Protein AF-A0A4P9WW16-F1 (afdb_monomer_lite)

InterPro domains:
  IPR011701 Major facilitator superfamily [PF07690] (100-303)
  IPR020846 Major facilitator superfamily domain [PS50850] (215-313)
  IPR036259 MFS transporter superfamily [G3DSA:1.20.1250.20] (213-313)
  IPR036259 MFS transporter superfamily [SSF103473] (1-311)
  IPR052187 Lysosomal dipeptide transporter MFSD1 [PTHR23512] (1-313)

Radius of gyration: 29.85 Å; chains: 1; bounding box: 69×36×112 Å

Foldseek 3Di:
DVVVVVVVVVVVVVVVVVVLVLLCLLCVVVLQSQLSVLLVLLVVLVVLLVCLQVVVVLAPQDADVVVCVVVVNDDPDDDDDDDDDDDDDPPPVVVVSNVCGHDVVVVVVVVVVVVVVVVVVVVCVVCSDPVNCVVSVRDDPDVVVVVVVVVVVVVVVVVVVPPDDDDDDDDDDDDDDDDDDDDDDDDDDDDDDDDPPPPPPPPPPVCVVVDDPVVVVVVVLVCVVCVLPVVCLVCQLVLCCVQPNPPDSNVSSNLSSLLSVCSSVVSSVVSNVCSVPVPVPVVSVVLVVLSVVLVVCSPPHSPDNNVSSNSND

Structure (mmCIF, N/CA/C/O backbone):
data_AF-A0A4P9WW16-F1
#
_entry.id   AF-A0A4P9WW16-F1
#
loop_
_atom_site.group_PDB
_atom_site.id
_atom_site.type_symbol
_atom_site.label_atom_id
_atom_site.label_alt_id
_atom_site.label_comp_id
_atom_site.label_asym_id
_atom_site.label_entity_id
_atom_site.label_seq_id
_atom_site.pdbx_PDB_ins_code
_atom_site.Cartn_x
_atom_site.Cartn_y
_atom_site.Cartn_z
_atom_site.occupancy
_atom_site.B_iso_or_equiv
_atom_site.auth_seq_id
_atom_site.auth_comp_id
_atom_site.auth_asym_id
_atom_site.auth_atom_id
_atom_site.pdbx_PDB_model_num
ATOM 1 N N . MET A 1 1 ? 10.663 17.305 15.490 1.00 80.56 1 MET A N 1
ATOM 2 C CA . MET A 1 1 ? 9.497 16.586 14.924 1.00 80.56 1 MET A CA 1
ATOM 3 C C . MET A 1 1 ? 9.225 16.964 13.466 1.00 80.56 1 MET A C 1
ATOM 5 O O . MET A 1 1 ? 9.259 16.073 12.633 1.00 80.56 1 MET A O 1
ATOM 9 N N . LEU A 1 2 ? 9.009 18.245 13.130 1.00 88.75 2 LEU A N 1
ATOM 10 C CA . LEU A 1 2 ? 8.657 18.675 11.760 1.00 88.75 2 LEU A CA 1
ATOM 11 C C . LEU A 1 2 ? 9.696 18.292 10.695 1.00 88.75 2 LEU A C 1
ATOM 13 O O . LEU A 1 2 ? 9.343 17.686 9.692 1.00 88.75 2 LEU A O 1
ATOM 17 N N . PHE A 1 3 ? 10.979 18.558 10.955 1.00 89.50 3 PHE A N 1
ATOM 18 C CA . PHE A 1 3 ? 12.061 18.186 10.038 1.00 89.50 3 PHE A CA 1
ATOM 19 C C . PHE A 1 3 ? 12.137 16.670 9.782 1.00 89.50 3 PHE A C 1
ATOM 21 O O . PHE A 1 3 ? 12.328 16.237 8.654 1.00 89.50 3 PHE A O 1
ATOM 28 N N . GLY A 1 4 ? 11.898 15.853 10.815 1.00 84.88 4 GLY A N 1
ATOM 29 C CA . GLY A 1 4 ? 11.847 14.396 10.671 1.00 84.88 4 GLY A CA 1
ATOM 30 C C . GLY A 1 4 ? 10.693 13.927 9.780 1.00 84.88 4 GLY A C 1
ATOM 31 O O . GLY A 1 4 ? 10.890 13.040 8.961 1.00 84.88 4 GLY A O 1
ATOM 32 N N . ARG A 1 5 ? 9.512 14.557 9.880 1.00 86.19 5 ARG A N 1
ATOM 33 C CA . ARG A 1 5 ? 8.363 14.256 9.001 1.00 86.19 5 ARG A CA 1
ATOM 34 C C . ARG A 1 5 ? 8.641 14.641 7.551 1.00 86.19 5 ARG A C 1
ATOM 36 O O . ARG A 1 5 ? 8.271 13.895 6.656 1.00 86.19 5 ARG A O 1
ATOM 43 N N . PHE A 1 6 ? 9.303 15.778 7.338 1.00 87.44 6 PHE A N 1
ATOM 44 C CA . PHE A 1 6 ? 9.722 16.209 6.006 1.00 87.44 6 PHE A CA 1
ATOM 45 C C . PHE A 1 6 ? 10.675 15.194 5.363 1.00 87.44 6 PHE A C 1
ATOM 47 O O . PHE A 1 6 ? 10.414 14.737 4.255 1.00 87.44 6 PHE A O 1
ATOM 54 N N . LEU A 1 7 ? 11.731 14.786 6.077 1.00 86.44 7 LEU A N 1
ATOM 55 C CA . LEU A 1 7 ? 12.676 13.783 5.575 1.00 86.44 7 LEU A CA 1
ATOM 56 C C . LEU A 1 7 ? 12.017 12.422 5.334 1.00 86.44 7 LEU A C 1
ATOM 58 O O . LEU A 1 7 ? 12.311 11.777 4.333 1.00 86.44 7 LEU A O 1
ATOM 62 N N . PHE A 1 8 ? 11.126 11.997 6.233 1.00 81.19 8 PHE A N 1
ATOM 63 C CA . PHE A 1 8 ? 10.401 10.738 6.083 1.00 81.19 8 PHE A CA 1
ATOM 64 C C . PHE A 1 8 ? 9.499 10.746 4.844 1.00 81.19 8 PHE A C 1
ATOM 66 O O . PHE A 1 8 ? 9.538 9.797 4.069 1.00 81.19 8 PHE A O 1
ATOM 73 N N . GLY A 1 9 ? 8.748 11.831 4.621 1.00 81.56 9 GLY A N 1
ATOM 74 C CA . GLY A 1 9 ? 7.919 11.985 3.425 1.00 81.56 9 GLY A CA 1
ATOM 75 C C . GLY A 1 9 ? 8.757 12.005 2.149 1.00 81.56 9 GLY A C 1
ATOM 76 O O . GLY A 1 9 ? 8.515 11.219 1.244 1.00 81.56 9 GLY A O 1
ATOM 77 N N . LEU A 1 10 ? 9.808 12.829 2.101 1.00 85.94 10 LEU A N 1
ATOM 78 C CA . LEU A 1 10 ? 10.675 12.912 0.923 1.00 85.94 10 LEU A CA 1
ATOM 79 C C . LEU A 1 10 ? 11.332 11.563 0.596 1.00 85.94 10 LEU A C 1
ATOM 81 O O . LEU A 1 10 ? 11.367 11.168 -0.566 1.00 85.94 10 LEU A O 1
ATOM 85 N N . GLY A 1 11 ? 11.821 10.841 1.606 1.00 82.50 11 GLY A N 1
ATOM 86 C CA . GLY A 1 11 ? 12.425 9.523 1.420 1.00 82.50 11 GLY A CA 1
ATOM 87 C C . GLY A 1 11 ? 11.427 8.450 0.976 1.00 82.50 11 GLY A C 1
ATOM 88 O O . GLY A 1 11 ? 11.742 7.682 0.072 1.00 82.50 11 GLY A O 1
ATOM 89 N N . GLY A 1 12 ? 10.236 8.411 1.583 1.00 81.50 12 GLY A N 1
ATOM 90 C CA . GLY A 1 12 ? 9.195 7.429 1.266 1.00 81.50 12 GLY A CA 1
ATOM 91 C C . GLY A 1 12 ? 8.670 7.565 -0.162 1.00 81.50 12 GLY A C 1
ATOM 92 O O . GLY A 1 12 ? 8.739 6.607 -0.928 1.00 81.50 12 GLY A O 1
ATOM 93 N N . GLU A 1 13 ? 8.249 8.771 -0.544 1.00 85.00 13 GLU A N 1
ATOM 94 C CA . GLU A 1 13 ? 7.695 9.040 -1.880 1.00 85.00 13 GLU A CA 1
ATOM 95 C C . GLU A 1 13 ? 8.747 8.813 -2.980 1.00 85.00 13 GLU A C 1
ATOM 97 O O . GLU A 1 13 ? 8.466 8.222 -4.022 1.00 85.00 13 GLU A O 1
ATOM 102 N N . THR A 1 14 ? 10.002 9.220 -2.739 1.00 85.06 14 THR A N 1
ATOM 103 C CA . THR A 1 14 ? 11.095 9.004 -3.705 1.00 85.06 14 THR A CA 1
ATOM 104 C C . THR A 1 14 ? 11.387 7.516 -3.896 1.00 85.06 14 THR A C 1
ATOM 106 O O . THR A 1 14 ? 11.638 7.076 -5.021 1.00 85.06 14 THR A O 1
ATOM 109 N N . LEU A 1 15 ? 11.357 6.730 -2.814 1.00 83.38 15 LEU A N 1
ATOM 110 C CA . LEU A 1 15 ? 11.578 5.288 -2.879 1.00 83.38 15 LEU A CA 1
ATOM 111 C C . LEU A 1 15 ? 10.472 4.592 -3.680 1.00 83.38 15 LEU A C 1
ATOM 113 O O . LEU A 1 15 ? 10.790 3.757 -4.525 1.00 83.38 15 LEU A O 1
ATOM 117 N N . GLU A 1 16 ? 9.209 4.959 -3.460 1.00 80.94 16 GLU A N 1
ATOM 118 C CA . GLU A 1 16 ? 8.064 4.388 -4.180 1.00 80.94 16 GLU A CA 1
ATOM 119 C C . GLU A 1 16 ? 8.146 4.679 -5.687 1.00 80.94 16 GLU A C 1
ATOM 121 O O . GLU A 1 16 ? 8.035 3.766 -6.515 1.00 80.94 16 GLU A O 1
ATOM 126 N N . VAL A 1 17 ? 8.456 5.925 -6.061 1.00 83.31 17 VAL A N 1
ATOM 127 C CA . VAL A 1 17 ? 8.657 6.296 -7.469 1.00 83.31 17 VAL A CA 1
ATOM 128 C C . VAL A 1 17 ? 9.819 5.508 -8.077 1.00 83.31 17 VAL A C 1
ATOM 130 O O . VAL A 1 17 ? 9.649 4.894 -9.132 1.00 83.31 17 VAL A O 1
ATOM 133 N N . ALA A 1 18 ? 10.975 5.445 -7.409 1.00 83.00 18 ALA A N 1
ATOM 134 C CA . ALA A 1 18 ? 12.135 4.704 -7.909 1.00 83.00 18 ALA A CA 1
ATOM 135 C C . ALA A 1 18 ? 11.835 3.205 -8.095 1.00 83.00 18 ALA A C 1
ATOM 137 O O . ALA A 1 18 ? 12.199 2.620 -9.117 1.00 83.00 18 ALA A O 1
ATOM 138 N N . GLN A 1 19 ? 11.125 2.584 -7.149 1.00 84.50 19 GLN A N 1
ATOM 139 C CA . GLN A 1 19 ? 10.707 1.182 -7.238 1.00 84.50 19 GLN A CA 1
ATOM 140 C C . GLN A 1 19 ? 9.767 0.937 -8.420 1.00 84.50 19 GLN A C 1
ATOM 142 O O . GLN A 1 19 ? 9.926 -0.062 -9.132 1.00 84.50 19 GLN A O 1
ATOM 147 N N . SER A 1 20 ? 8.825 1.851 -8.664 1.00 83.50 20 SER A N 1
ATOM 148 C CA . SER A 1 20 ? 7.913 1.754 -9.805 1.00 83.50 20 SER A CA 1
ATOM 149 C C . SER A 1 20 ? 8.665 1.828 -11.139 1.00 83.50 20 SER A C 1
ATOM 151 O O . SER A 1 20 ? 8.427 0.991 -12.008 1.00 83.50 20 SER A O 1
ATOM 153 N N . VAL A 1 21 ? 9.643 2.735 -11.270 1.00 84.75 21 VAL A N 1
ATOM 154 C CA . VAL A 1 21 ? 10.466 2.904 -12.482 1.00 84.75 21 VAL A CA 1
ATOM 155 C C . VAL A 1 21 ? 11.362 1.692 -12.737 1.00 84.75 21 VAL A C 1
ATOM 157 O O . VAL A 1 21 ? 11.468 1.221 -13.867 1.00 84.75 21 VAL A O 1
ATOM 160 N N . VAL A 1 22 ? 11.997 1.147 -11.697 1.00 84.25 22 VAL A N 1
ATOM 161 C CA . VAL A 1 22 ? 12.801 -0.076 -11.843 1.00 84.25 22 VAL A CA 1
ATOM 162 C C . VAL A 1 22 ? 11.907 -1.239 -12.273 1.00 84.25 22 VAL A C 1
ATOM 164 O O . VAL A 1 22 ? 12.234 -1.957 -13.215 1.00 84.25 22 VAL A O 1
ATOM 167 N N . THR A 1 23 ? 10.739 -1.399 -11.652 1.00 86.06 23 THR A N 1
ATOM 168 C CA . THR A 1 23 ? 9.807 -2.483 -12.000 1.00 86.06 23 THR A CA 1
ATOM 169 C C . THR A 1 23 ? 9.297 -2.352 -13.437 1.00 86.06 23 THR A C 1
ATOM 171 O O . THR A 1 23 ? 9.259 -3.345 -14.167 1.00 86.06 23 THR A O 1
ATOM 174 N N . THR A 1 24 ? 8.950 -1.141 -13.884 1.00 84.44 24 THR A N 1
ATOM 175 C CA . THR A 1 24 ? 8.503 -0.902 -15.265 1.00 84.44 24 THR A CA 1
ATOM 176 C C . THR A 1 24 ? 9.618 -1.118 -16.279 1.00 84.44 24 THR A C 1
ATOM 178 O O . THR A 1 24 ? 9.353 -1.694 -17.332 1.00 84.44 24 THR A O 1
ATOM 181 N N . ALA A 1 25 ? 10.862 -0.758 -15.960 1.00 82.06 25 ALA A N 1
ATOM 182 C CA . ALA A 1 25 ? 12.008 -1.031 -16.824 1.00 82.06 25 ALA A CA 1
ATOM 183 C C . ALA A 1 25 ? 12.273 -2.538 -16.983 1.00 82.06 25 ALA A C 1
ATOM 185 O O . ALA A 1 25 ? 12.571 -2.998 -18.083 1.00 82.06 25 ALA A O 1
ATOM 186 N N . TRP A 1 26 ? 12.136 -3.312 -15.902 1.00 81.62 26 TRP A N 1
ATOM 187 C CA . TRP A 1 26 ? 12.382 -4.756 -15.926 1.00 81.62 26 TRP A CA 1
ATOM 188 C C . TRP A 1 26 ? 11.259 -5.558 -16.574 1.00 81.62 26 TRP A C 1
ATOM 190 O O . TRP A 1 26 ? 11.544 -6.536 -17.250 1.00 81.62 26 TRP A O 1
ATOM 200 N N . PHE A 1 27 ? 9.996 -5.177 -16.375 1.00 83.81 27 PHE A N 1
ATOM 201 C CA . PHE A 1 27 ? 8.844 -5.975 -16.821 1.00 83.81 27 PHE A CA 1
ATOM 202 C C . PHE A 1 27 ? 8.053 -5.351 -17.976 1.00 83.81 27 PHE A C 1
ATOM 204 O O . PHE A 1 27 ? 7.144 -5.996 -18.505 1.00 83.81 27 PHE A O 1
ATOM 211 N N . GLY A 1 28 ? 8.389 -4.127 -18.392 1.00 73.75 28 GLY A N 1
ATOM 212 C CA . GLY A 1 28 ? 7.667 -3.389 -19.430 1.00 73.75 28 GLY A CA 1
ATOM 213 C C . GLY A 1 28 ? 7.656 -4.094 -20.787 1.00 73.75 28 GLY A C 1
ATOM 214 O O . GLY A 1 28 ? 6.619 -4.127 -21.443 1.00 73.75 28 GLY A O 1
ATOM 215 N N . SER A 1 29 ? 8.767 -4.725 -21.177 1.00 68.62 29 SER A N 1
ATOM 216 C CA . SER A 1 29 ? 8.889 -5.462 -22.446 1.00 68.62 29 SER A CA 1
ATOM 217 C C . SER A 1 29 ? 8.449 -6.931 -22.365 1.00 68.62 29 SER A C 1
ATOM 219 O O . SER A 1 29 ? 8.195 -7.552 -23.394 1.00 68.62 29 SER A O 1
ATOM 221 N N . LEU A 1 30 ? 8.333 -7.497 -21.158 1.00 71.88 30 LEU A N 1
ATOM 222 C CA . LEU A 1 30 ? 8.092 -8.929 -20.919 1.00 71.88 30 LEU A CA 1
ATOM 223 C C . LEU A 1 30 ? 6.601 -9.303 -20.785 1.00 71.88 30 LEU A C 1
ATOM 225 O O . LEU A 1 30 ? 6.275 -10.482 -20.666 1.00 71.88 30 LEU A O 1
ATOM 229 N N . GLY A 1 31 ? 5.685 -8.326 -20.826 1.00 72.75 31 GLY A N 1
ATOM 230 C CA . GLY A 1 31 ? 4.237 -8.577 -20.894 1.00 72.75 31 GLY A CA 1
ATOM 231 C C . GLY A 1 31 ? 3.572 -9.032 -19.584 1.00 72.75 31 GLY A C 1
ATOM 232 O O . GLY A 1 31 ? 2.523 -9.672 -19.630 1.00 72.75 31 GLY A O 1
ATOM 233 N N . GLY A 1 32 ? 4.159 -8.708 -18.425 1.00 84.38 32 GLY A N 1
ATOM 234 C CA . GLY A 1 32 ? 3.644 -9.065 -17.088 1.00 84.38 32 GLY A CA 1
ATOM 235 C C . GLY A 1 32 ? 3.762 -7.940 -16.053 1.00 84.38 32 GLY A C 1
ATOM 236 O O . GLY A 1 32 ? 3.975 -8.199 -14.867 1.00 84.38 32 GLY A O 1
ATOM 237 N N . LEU A 1 33 ? 3.711 -6.687 -16.512 1.00 88.56 33 LEU A N 1
ATOM 238 C CA . LEU A 1 33 ? 3.943 -5.507 -15.681 1.00 88.56 33 LEU A CA 1
ATOM 239 C C . LEU A 1 33 ? 2.896 -5.351 -14.568 1.00 88.56 33 LEU A C 1
ATOM 241 O O . LEU A 1 33 ? 3.255 -5.053 -13.429 1.00 88.56 33 LEU A O 1
ATOM 245 N N . GLY A 1 34 ? 1.615 -5.556 -14.873 1.00 87.12 34 GLY A N 1
ATOM 246 C CA . GLY A 1 34 ? 0.534 -5.477 -13.896 1.00 87.12 34 GLY A CA 1
ATOM 247 C C . GLY A 1 34 ? 0.687 -6.520 -12.796 1.00 87.12 34 GLY A C 1
ATOM 248 O O . GLY A 1 34 ? 0.543 -6.181 -11.623 1.00 87.12 34 GLY A O 1
ATOM 249 N N . PHE A 1 35 ? 1.048 -7.760 -13.132 1.00 91.56 35 PHE A N 1
ATOM 250 C CA . PHE A 1 35 ? 1.352 -8.791 -12.134 1.00 91.56 35 PHE A CA 1
ATOM 251 C C . PHE A 1 35 ? 2.535 -8.395 -11.237 1.00 91.56 35 PHE A C 1
ATOM 253 O O . PHE A 1 35 ? 2.441 -8.527 -10.017 1.00 91.56 35 PHE A O 1
ATOM 260 N N . ALA A 1 36 ? 3.620 -7.867 -11.813 1.00 90.50 36 ALA A N 1
ATOM 261 C CA . ALA A 1 36 ? 4.789 -7.425 -11.050 1.00 90.50 36 ALA A CA 1
ATOM 262 C C . ALA A 1 36 ? 4.451 -6.278 -10.076 1.00 90.50 36 ALA A C 1
ATOM 264 O O . ALA A 1 36 ? 4.785 -6.356 -8.891 1.00 90.50 36 ALA A O 1
ATOM 265 N N . LEU A 1 37 ? 3.717 -5.260 -10.541 1.00 89.69 37 LEU A N 1
ATOM 266 C CA . LEU A 1 37 ? 3.213 -4.172 -9.694 1.00 89.69 37 LEU A CA 1
ATOM 267 C C . LEU A 1 37 ? 2.215 -4.680 -8.639 1.00 89.69 37 LEU A C 1
ATOM 269 O O . LEU A 1 37 ? 2.222 -4.212 -7.502 1.00 89.69 37 LEU A O 1
ATOM 273 N N . GLY A 1 38 ? 1.404 -5.685 -8.976 1.00 90.25 38 GLY A N 1
ATOM 274 C CA . GLY A 1 38 ? 0.500 -6.355 -8.044 1.00 90.25 38 GLY A CA 1
ATOM 275 C C . GLY A 1 38 ? 1.234 -7.106 -6.928 1.00 90.25 38 GLY A C 1
ATOM 276 O O . GLY A 1 38 ? 0.826 -7.023 -5.772 1.00 90.25 38 GLY A O 1
ATOM 277 N N . CYS A 1 39 ? 2.339 -7.788 -7.241 1.00 92.06 39 CYS A N 1
ATOM 278 C CA . CYS A 1 39 ? 3.223 -8.420 -6.254 1.00 92.06 39 CYS A CA 1
ATOM 279 C C . CYS A 1 39 ? 3.914 -7.393 -5.350 1.00 92.06 39 CYS A C 1
ATOM 281 O O . CYS A 1 39 ? 4.034 -7.616 -4.145 1.00 92.06 39 CYS A O 1
ATOM 283 N N . HIS A 1 40 ? 4.341 -6.262 -5.915 1.00 89.38 40 HIS A N 1
ATOM 284 C CA . HIS A 1 40 ? 4.895 -5.158 -5.137 1.00 89.38 40 HIS A CA 1
ATOM 285 C C . HIS A 1 40 ? 3.863 -4.611 -4.137 1.00 89.38 40 HIS A C 1
ATOM 287 O O . HIS A 1 40 ? 4.137 -4.541 -2.937 1.00 89.38 40 HIS A O 1
ATOM 293 N N . LEU A 1 41 ? 2.646 -4.322 -4.609 1.00 88.56 41 LEU A N 1
ATOM 294 C CA . LEU A 1 41 ? 1.555 -3.859 -3.755 1.00 88.56 41 LEU A CA 1
ATOM 295 C C . LEU A 1 41 ? 1.187 -4.903 -2.691 1.00 88.56 41 LEU A C 1
ATOM 297 O O . LEU A 1 41 ? 1.002 -4.547 -1.533 1.00 88.56 41 LEU A O 1
ATOM 301 N N . ALA A 1 42 ? 1.154 -6.191 -3.040 1.00 92.50 42 ALA A N 1
ATOM 302 C CA . ALA A 1 42 ? 0.905 -7.269 -2.085 1.00 92.50 42 ALA A CA 1
ATOM 303 C C . ALA A 1 42 ? 1.896 -7.272 -0.916 1.00 92.50 42 ALA A C 1
ATOM 305 O O . ALA A 1 42 ? 1.483 -7.374 0.239 1.00 92.50 42 ALA A O 1
ATOM 306 N N . ALA A 1 43 ? 3.193 -7.122 -1.201 1.00 89.69 43 ALA A N 1
ATOM 307 C CA . ALA A 1 43 ? 4.222 -7.062 -0.168 1.00 89.69 43 ALA A CA 1
ATOM 308 C C . ALA A 1 43 ? 4.004 -5.872 0.784 1.00 89.69 43 ALA A C 1
ATOM 310 O O . ALA A 1 43 ? 4.098 -6.041 2.003 1.00 89.69 43 ALA A O 1
ATOM 311 N N . ALA A 1 44 ? 3.643 -4.701 0.246 1.00 89.19 44 ALA A N 1
ATOM 312 C CA . ALA A 1 44 ? 3.306 -3.528 1.051 1.00 89.19 44 ALA A CA 1
ATOM 313 C C . ALA A 1 44 ? 2.074 -3.777 1.940 1.00 89.19 44 ALA A C 1
ATOM 315 O O . ALA A 1 44 ? 2.098 -3.465 3.128 1.00 89.19 44 ALA A O 1
ATOM 316 N N . ARG A 1 45 ? 1.026 -4.413 1.403 1.00 90.38 45 ARG A N 1
ATOM 317 C CA . ARG A 1 45 ? -0.214 -4.706 2.143 1.00 90.38 45 ARG A CA 1
ATOM 318 C C . ARG A 1 45 ? -0.008 -5.711 3.272 1.00 90.38 45 ARG A C 1
ATOM 320 O O . ARG A 1 45 ? -0.551 -5.520 4.354 1.00 90.38 45 ARG A O 1
ATOM 327 N N . ILE A 1 46 ? 0.830 -6.730 3.070 1.00 91.31 46 ILE A N 1
ATOM 328 C CA . ILE A 1 46 ? 1.216 -7.657 4.147 1.00 91.31 46 ILE A CA 1
ATOM 329 C C . ILE A 1 46 ? 1.902 -6.893 5.286 1.00 91.31 46 ILE A C 1
ATOM 331 O O . ILE A 1 46 ? 1.587 -7.123 6.454 1.00 91.31 46 ILE A O 1
ATOM 335 N N . ALA A 1 47 ? 2.815 -5.973 4.958 1.00 88.81 47 ALA A N 1
ATOM 336 C CA . ALA A 1 47 ? 3.498 -5.161 5.961 1.00 88.81 47 ALA A CA 1
ATOM 337 C C . ALA A 1 47 ? 2.518 -4.259 6.736 1.00 88.81 47 ALA A C 1
ATOM 339 O O . ALA A 1 47 ? 2.583 -4.228 7.967 1.00 88.81 47 ALA A O 1
ATOM 340 N N . THR A 1 48 ? 1.581 -3.595 6.049 1.00 87.88 48 THR A N 1
ATOM 341 C CA . THR A 1 48 ? 0.532 -2.778 6.689 1.00 87.88 48 THR A CA 1
ATOM 342 C C . THR A 1 48 ? -0.377 -3.619 7.581 1.00 87.88 48 THR A C 1
ATOM 344 O O . THR A 1 48 ? -0.538 -3.302 8.755 1.00 87.88 48 THR A O 1
ATOM 347 N N . GLY A 1 49 ? -0.878 -4.756 7.090 1.00 86.56 49 GLY A N 1
ATOM 348 C CA . GLY A 1 49 ? -1.740 -5.635 7.880 1.00 86.56 49 GLY A CA 1
ATOM 349 C C . GLY A 1 49 ? -1.050 -6.164 9.143 1.00 86.56 49 GLY A C 1
ATOM 350 O O . GLY A 1 49 ? -1.666 -6.228 10.208 1.00 86.56 49 GLY A O 1
ATOM 351 N N . LEU A 1 50 ? 0.247 -6.493 9.072 1.00 87.88 50 LEU A N 1
ATOM 352 C CA . LEU A 1 50 ? 1.036 -6.834 10.262 1.00 87.88 50 LEU A CA 1
ATOM 353 C C . LEU A 1 50 ? 1.137 -5.648 11.228 1.00 87.88 50 LEU A C 1
ATOM 355 O O . LEU A 1 50 ? 0.948 -5.826 12.433 1.00 87.88 50 LEU A O 1
ATOM 359 N N . ASN A 1 51 ? 1.402 -4.446 10.715 1.00 86.12 51 ASN A N 1
ATOM 360 C CA . ASN A 1 51 ? 1.487 -3.235 11.525 1.00 86.12 51 ASN A CA 1
ATOM 361 C C . ASN A 1 51 ? 0.170 -2.938 12.259 1.00 86.12 51 ASN A C 1
ATOM 363 O O . ASN A 1 51 ? 0.202 -2.626 13.450 1.00 86.12 51 ASN A O 1
ATOM 367 N N . ASP A 1 52 ? -0.973 -3.099 11.598 1.00 84.81 52 ASP A N 1
ATOM 368 C CA . ASP A 1 52 ? -2.291 -2.804 12.172 1.00 84.81 52 ASP A CA 1
ATOM 369 C C . ASP A 1 52 ? -2.687 -3.780 13.288 1.00 84.81 52 ASP A C 1
ATOM 371 O O . ASP A 1 52 ? -3.373 -3.403 14.236 1.00 84.81 52 ASP A O 1
ATOM 375 N N . ASN A 1 53 ? -2.193 -5.021 13.237 1.00 84.88 53 ASN A N 1
ATOM 376 C CA . ASN A 1 53 ? -2.406 -6.009 14.298 1.00 84.88 53 ASN A CA 1
ATOM 377 C C . ASN A 1 53 ? -1.403 -5.864 15.459 1.00 84.88 53 ASN A C 1
ATOM 379 O O . ASN A 1 53 ? -1.741 -6.137 16.612 1.00 84.88 53 ASN A O 1
ATOM 383 N N . ILE A 1 54 ? -0.167 -5.437 15.180 1.00 82.44 54 ILE A N 1
ATOM 384 C CA . ILE A 1 54 ? 0.890 -5.295 16.196 1.00 82.44 54 ILE A CA 1
ATOM 385 C C . ILE A 1 54 ? 0.757 -3.970 16.960 1.00 82.44 54 ILE A C 1
ATOM 387 O O . ILE A 1 54 ? 0.993 -3.934 18.170 1.00 82.44 54 ILE A O 1
ATOM 391 N N . SER A 1 55 ? 0.357 -2.886 16.291 1.00 80.81 55 SER A N 1
ATOM 392 C CA . SER A 1 55 ? 0.315 -1.537 16.877 1.00 80.81 55 SER A CA 1
ATOM 393 C C . SER A 1 55 ? -0.549 -1.441 18.143 1.00 80.81 55 SER A C 1
ATOM 395 O O . SER A 1 55 ? -0.044 -0.926 19.146 1.00 80.81 55 SER A O 1
ATOM 397 N N . PRO A 1 56 ? -1.786 -1.984 18.185 1.00 78.06 56 PRO A N 1
ATOM 398 C CA . PRO A 1 56 ? -2.606 -1.968 19.398 1.00 78.06 56 PRO A CA 1
ATOM 399 C C . PRO A 1 56 ? -1.965 -2.733 20.559 1.00 78.06 56 PRO A C 1
ATOM 401 O O . PRO A 1 56 ? -2.095 -2.336 21.715 1.00 78.06 56 PRO A O 1
ATOM 404 N N . TRP A 1 57 ? -1.237 -3.816 20.267 1.00 75.69 57 TRP A N 1
ATOM 405 C CA . TRP A 1 57 ? -0.539 -4.603 21.282 1.00 75.69 57 TRP A CA 1
ATOM 406 C C . TRP A 1 57 ? 0.649 -3.840 21.876 1.00 75.69 57 TRP A C 1
ATOM 408 O O . TRP A 1 57 ? 0.816 -3.810 23.094 1.00 75.69 57 TRP A O 1
ATOM 418 N N . VAL A 1 58 ? 1.435 -3.167 21.030 1.00 73.69 58 VAL A N 1
ATOM 419 C CA . VAL A 1 58 ? 2.555 -2.322 21.478 1.00 73.69 58 VAL A CA 1
ATOM 420 C C . VAL A 1 58 ? 2.052 -1.119 22.279 1.00 73.69 58 VAL A C 1
ATOM 422 O O . VAL A 1 58 ? 2.672 -0.750 23.276 1.00 73.69 58 VAL A O 1
ATOM 425 N N . ALA A 1 59 ? 0.918 -0.532 21.886 1.00 68.38 59 ALA A N 1
ATOM 426 C CA . ALA A 1 59 ? 0.287 0.572 22.608 1.00 68.38 59 ALA A CA 1
ATOM 427 C C . ALA A 1 59 ? -0.298 0.148 23.969 1.00 68.38 59 ALA A C 1
ATOM 429 O O . ALA A 1 59 ? -0.301 0.944 24.905 1.00 68.38 59 ALA A O 1
ATOM 430 N N . ALA A 1 60 ? -0.763 -1.098 24.095 1.00 66.75 60 ALA A N 1
ATOM 431 C CA . ALA A 1 60 ? -1.300 -1.650 25.339 1.00 66.75 60 ALA A CA 1
ATOM 432 C C . ALA A 1 60 ? -0.217 -2.125 26.332 1.00 66.75 60 ALA A C 1
ATOM 434 O O . ALA A 1 60 ? -0.550 -2.521 27.452 1.00 66.75 60 ALA A O 1
ATOM 435 N N . ALA A 1 61 ? 1.066 -2.110 25.950 1.00 62.97 61 ALA A N 1
ATOM 436 C CA . ALA A 1 61 ? 2.157 -2.500 26.837 1.00 62.97 61 ALA A CA 1
ATOM 437 C C . ALA A 1 61 ? 2.265 -1.526 28.034 1.00 62.97 61 ALA A C 1
ATOM 439 O O . ALA A 1 61 ? 2.231 -0.311 27.823 1.00 62.97 61 ALA A O 1
ATOM 440 N N . PRO A 1 62 ? 2.413 -2.017 29.283 1.00 53.47 62 PRO A N 1
ATOM 441 C CA . PRO A 1 62 ? 2.508 -1.159 30.461 1.00 53.47 62 PRO A CA 1
ATOM 442 C C . PRO A 1 62 ? 3.660 -0.156 30.324 1.00 53.47 62 PRO A C 1
ATOM 444 O O . PRO A 1 62 ? 4.823 -0.541 30.219 1.00 53.47 62 PRO A O 1
ATOM 447 N N . VAL A 1 63 ? 3.336 1.139 30.318 1.00 54.38 63 VAL A N 1
ATOM 448 C CA . VAL A 1 63 ? 4.330 2.214 30.372 1.00 54.38 63 VAL A CA 1
ATOM 449 C C . VAL A 1 63 ? 4.578 2.543 31.839 1.00 54.38 63 VAL A C 1
ATOM 451 O O . VAL A 1 63 ? 3.700 3.086 32.513 1.00 54.38 63 VAL A O 1
ATOM 454 N N . ASP A 1 64 ? 5.776 2.243 32.339 1.00 49.97 64 ASP A N 1
ATOM 455 C CA . ASP A 1 64 ? 6.181 2.640 33.686 1.00 49.97 64 ASP A CA 1
ATOM 456 C C . ASP A 1 64 ? 6.253 4.173 33.781 1.00 49.97 64 ASP A C 1
ATOM 458 O O . ASP A 1 64 ? 7.178 4.832 33.293 1.00 49.97 64 ASP A O 1
ATOM 462 N N . VAL A 1 65 ? 5.263 4.756 34.461 1.00 50.78 65 VAL A N 1
ATOM 463 C CA . VAL A 1 65 ? 5.170 6.195 34.771 1.00 50.78 65 VAL A CA 1
ATOM 464 C C . VAL A 1 65 ? 6.421 6.695 35.511 1.00 50.78 65 VAL A C 1
ATOM 466 O O . VAL A 1 65 ? 6.814 7.854 35.370 1.00 50.78 65 VAL A O 1
ATOM 469 N N . GLU A 1 66 ? 7.096 5.813 36.250 1.00 44.97 66 GLU A N 1
ATOM 470 C CA . GLU A 1 66 ? 8.345 6.109 36.959 1.00 44.97 66 GLU A CA 1
ATOM 471 C C . GLU A 1 66 ? 9.514 6.371 35.989 1.00 44.97 66 GLU A C 1
ATOM 473 O O . GLU A 1 66 ? 10.338 7.255 36.226 1.00 44.97 66 GLU A O 1
ATOM 478 N N . THR A 1 67 ? 9.552 5.686 34.839 1.00 49.50 67 THR A N 1
ATOM 479 C CA . THR A 1 67 ? 10.551 5.923 33.782 1.00 49.50 67 THR A CA 1
ATOM 480 C C . THR A 1 67 ? 10.262 7.218 33.011 1.00 49.50 67 THR A C 1
ATOM 482 O O . THR A 1 67 ? 11.195 7.949 32.684 1.00 49.50 67 THR A O 1
ATOM 485 N N . GLN A 1 68 ? 8.983 7.565 32.807 1.00 44.00 68 GLN A N 1
ATOM 486 C CA . GLN A 1 68 ? 8.550 8.859 32.242 1.00 44.00 68 GLN A CA 1
ATOM 487 C C . GLN A 1 68 ? 8.855 10.054 33.170 1.00 44.00 68 GLN A C 1
ATOM 489 O O . GLN A 1 68 ? 9.214 11.140 32.702 1.00 44.00 68 GLN A O 1
ATOM 494 N N . ARG A 1 69 ? 8.755 9.862 34.495 1.00 42.62 69 ARG A N 1
ATOM 495 C CA . ARG A 1 69 ? 9.212 10.846 35.494 1.00 42.62 69 ARG A CA 1
ATOM 496 C C . ARG A 1 69 ? 10.730 10.999 35.485 1.00 42.62 69 ARG A C 1
ATOM 498 O O . ARG A 1 69 ? 11.212 12.128 35.530 1.00 42.62 69 ARG A O 1
ATOM 505 N N . ALA A 1 70 ? 11.474 9.898 35.367 1.00 47.81 70 ALA A N 1
ATOM 506 C CA . ALA A 1 70 ? 12.935 9.925 35.275 1.00 47.81 70 ALA A CA 1
ATOM 507 C C . ALA A 1 70 ? 13.448 10.599 33.984 1.00 47.81 70 ALA A C 1
ATOM 509 O O . ALA A 1 70 ? 14.529 11.185 33.995 1.00 47.81 70 ALA A O 1
ATOM 510 N N . SER A 1 71 ? 12.670 10.576 32.894 1.00 48.31 71 SER A N 1
ATOM 511 C CA . SER A 1 71 ? 12.982 11.259 31.628 1.00 48.31 71 SER A CA 1
ATOM 512 C C . SER A 1 71 ? 12.480 12.712 31.543 1.00 48.31 71 SER A C 1
ATOM 514 O O . SER A 1 71 ? 12.624 13.339 30.495 1.00 48.31 71 SER A O 1
ATOM 516 N N . GLY A 1 72 ? 11.890 13.263 32.614 1.00 43.41 72 GLY A N 1
ATOM 517 C CA . GLY A 1 72 ? 11.462 14.669 32.684 1.00 43.41 72 GLY A CA 1
ATOM 518 C C . GLY A 1 72 ? 10.224 15.027 31.848 1.00 43.41 72 GLY A C 1
ATOM 519 O O . GLY A 1 72 ? 10.007 16.202 31.562 1.00 43.41 72 GLY A O 1
ATOM 520 N N . MET A 1 73 ? 9.408 14.045 31.449 1.00 47.00 73 MET A N 1
ATOM 521 C CA . MET A 1 73 ? 8.270 14.221 30.528 1.00 47.00 73 MET A CA 1
ATOM 522 C C . MET A 1 73 ? 6.903 14.112 31.226 1.00 47.00 73 MET A C 1
ATOM 524 O O . MET A 1 73 ? 5.950 13.588 30.658 1.00 47.00 73 MET A O 1
ATOM 528 N N . SER A 1 74 ? 6.762 14.587 32.466 1.00 41.94 74 SER A N 1
ATOM 529 C CA . SER A 1 74 ? 5.460 14.550 33.149 1.00 41.94 74 SER A CA 1
ATOM 530 C C . SER A 1 74 ? 4.551 15.714 32.719 1.00 41.94 74 SER A C 1
ATOM 532 O O . SER A 1 74 ? 4.968 16.869 32.856 1.00 41.94 74 SER A O 1
ATOM 534 N N . PRO A 1 75 ? 3.299 15.467 32.279 1.00 47.97 75 PRO A N 1
ATOM 535 C CA . PRO A 1 75 ? 2.324 16.531 32.079 1.00 47.97 75 PRO A CA 1
ATOM 536 C C . PRO A 1 75 ? 1.945 17.174 33.430 1.00 47.97 75 PRO A C 1
ATOM 538 O O . PRO A 1 75 ? 1.817 16.468 34.433 1.00 47.97 75 PRO A O 1
ATOM 541 N N . PRO A 1 76 ? 1.728 18.501 33.479 1.00 51.34 76 PRO A N 1
ATOM 542 C CA . PRO A 1 76 ? 1.609 19.267 34.727 1.00 51.34 76 PRO A CA 1
ATOM 543 C C . PRO A 1 76 ? 0.370 18.967 35.593 1.00 51.34 76 PRO A C 1
ATOM 545 O O . PRO A 1 76 ? 0.222 19.570 36.651 1.00 51.34 76 PRO A O 1
ATOM 548 N N . TRP A 1 77 ? -0.522 18.060 35.182 1.00 56.81 77 TRP A N 1
ATOM 549 C CA . TRP A 1 77 ? -1.817 17.833 35.836 1.00 56.81 77 TRP A CA 1
ATOM 550 C C . TRP A 1 77 ? -1.977 16.458 36.510 1.00 56.81 77 TRP A C 1
ATOM 552 O O . TRP A 1 77 ? -3.051 16.165 37.029 1.00 56.81 77 TRP A O 1
ATOM 562 N N . ALA A 1 78 ? -0.946 15.608 36.537 1.00 42.81 78 ALA A N 1
ATOM 563 C CA . ALA A 1 78 ? -1.077 14.262 37.100 1.00 42.81 78 ALA A CA 1
ATOM 564 C C . ALA A 1 78 ? -1.357 14.288 38.626 1.00 42.81 78 ALA A C 1
ATOM 566 O O . ALA A 1 78 ? -0.563 14.869 39.375 1.00 42.81 78 ALA A O 1
ATOM 567 N N . PRO A 1 79 ? -2.442 13.653 39.116 1.00 42.41 79 PRO A N 1
ATOM 568 C CA . PRO A 1 79 ? -2.739 13.597 40.545 1.00 42.41 79 PRO A CA 1
ATOM 569 C C . PRO A 1 79 ? -1.723 12.717 41.303 1.00 42.41 79 PRO A C 1
ATOM 571 O O . PRO A 1 79 ? -1.182 11.764 40.734 1.00 42.41 79 PRO A O 1
ATOM 574 N N . PRO A 1 80 ? -1.452 12.994 42.593 1.00 40.81 80 PRO A N 1
ATOM 575 C CA . PRO A 1 80 ? -0.579 12.153 43.405 1.00 40.81 80 PRO A CA 1
ATOM 576 C C . PRO A 1 80 ? -1.245 10.795 43.670 1.00 40.81 80 PRO A C 1
ATOM 578 O O . PRO A 1 80 ? -2.317 10.727 44.270 1.00 40.81 80 PRO A O 1
ATOM 581 N N . SER A 1 81 ? -0.619 9.703 43.227 1.00 46.72 81 SER A N 1
ATOM 582 C CA . SER A 1 81 ? -1.080 8.343 43.517 1.00 46.72 81 SER A CA 1
ATOM 583 C C . SER A 1 81 ? -0.674 7.892 44.935 1.00 46.72 81 SER A C 1
ATOM 585 O O . SER A 1 81 ? 0.402 8.276 45.405 1.00 46.72 81 SER A O 1
ATOM 587 N N . PRO A 1 82 ? -1.494 7.067 45.621 1.00 44.41 82 PRO A N 1
ATOM 588 C CA . PRO A 1 82 ? -1.203 6.566 46.963 1.00 44.41 82 PRO A CA 1
ATOM 589 C C . PRO A 1 82 ? -0.077 5.520 46.961 1.00 44.41 82 PRO A C 1
ATOM 591 O O . PRO A 1 82 ? 0.195 4.880 45.949 1.00 44.41 82 PRO A O 1
ATOM 594 N N . LEU A 1 83 ? 0.565 5.366 48.124 1.00 40.81 83 LEU A N 1
ATOM 595 C CA . LEU A 1 83 ? 1.743 4.535 48.388 1.00 40.81 83 LEU A CA 1
ATOM 596 C C . LEU A 1 83 ? 1.723 3.142 47.729 1.00 40.81 83 LEU A C 1
ATOM 598 O O . LEU A 1 83 ? 0.828 2.332 47.963 1.00 40.81 83 LEU A O 1
ATOM 602 N N . ALA A 1 84 ? 2.803 2.845 47.004 1.00 39.69 84 ALA A N 1
ATOM 603 C CA . ALA A 1 84 ? 3.134 1.523 46.496 1.00 39.69 84 ALA A CA 1
ATOM 604 C C . ALA A 1 84 ? 3.366 0.527 47.645 1.00 39.69 84 ALA A C 1
ATOM 606 O O . ALA A 1 84 ? 4.192 0.758 48.531 1.00 39.69 84 ALA A O 1
ATOM 607 N N . THR A 1 85 ? 2.681 -0.615 47.595 1.00 39.16 85 THR A N 1
ATOM 608 C CA . THR A 1 85 ? 3.054 -1.805 48.361 1.00 39.16 85 THR A CA 1
ATOM 609 C C . THR A 1 85 ? 3.240 -2.991 47.424 1.00 39.16 85 THR A C 1
ATOM 611 O O . THR A 1 85 ? 2.510 -3.171 46.456 1.00 39.16 85 THR A O 1
ATOM 614 N N . THR A 1 86 ? 4.221 -3.808 47.802 1.00 38.81 86 THR A N 1
ATOM 615 C CA . THR A 1 86 ? 4.649 -5.101 47.249 1.00 38.81 86 THR A CA 1
ATOM 616 C C . THR A 1 86 ? 5.668 -5.045 46.103 1.00 38.81 86 THR A C 1
ATOM 618 O O . THR A 1 86 ? 5.420 -4.635 44.978 1.00 38.81 86 THR A O 1
ATOM 621 N N . ARG A 1 87 ? 6.882 -5.447 46.485 1.00 46.62 87 ARG A N 1
ATOM 622 C CA . ARG A 1 87 ? 8.098 -5.626 45.699 1.00 46.62 87 ARG A CA 1
ATOM 623 C C . ARG A 1 87 ? 8.183 -7.120 45.392 1.00 46.62 87 ARG A C 1
ATOM 625 O O . ARG A 1 87 ? 8.440 -7.883 46.320 1.00 46.62 87 ARG A O 1
ATOM 632 N N . ASP A 1 88 ? 7.953 -7.521 44.146 1.00 40.66 88 ASP A N 1
ATOM 633 C CA . ASP A 1 88 ? 8.203 -8.892 43.676 1.00 40.66 88 ASP A CA 1
ATOM 634 C C . ASP A 1 88 ? 9.573 -8.982 42.969 1.00 40.66 88 ASP A C 1
ATOM 636 O O . ASP A 1 88 ? 10.079 -8.006 42.409 1.00 40.66 88 ASP A O 1
ATOM 640 N N . SER A 1 89 ? 10.225 -10.136 43.082 1.00 48.09 89 SER A N 1
ATOM 641 C CA . SER A 1 89 ? 11.645 -10.403 42.829 1.00 48.09 89 SER A CA 1
ATOM 642 C C . SER A 1 89 ? 11.953 -10.983 41.437 1.00 48.09 89 SER A C 1
ATOM 644 O O . SER A 1 89 ? 13.046 -11.499 41.210 1.00 48.09 89 SER A O 1
ATOM 646 N N . SER A 1 90 ? 11.069 -10.818 40.451 1.00 46.94 90 SER A N 1
ATOM 647 C CA . SER A 1 90 ? 11.252 -11.237 39.043 1.00 46.94 90 SER A CA 1
ATOM 648 C C . SER A 1 90 ? 11.967 -10.185 38.162 1.00 46.94 90 SER A C 1
ATOM 650 O O . SER A 1 90 ? 11.710 -10.023 36.968 1.00 46.94 90 SER A O 1
ATOM 652 N N . GLY A 1 91 ? 12.917 -9.459 38.755 1.00 49.41 91 GLY A N 1
ATOM 653 C CA . GLY A 1 91 ? 13.372 -8.147 38.287 1.00 49.41 91 GLY A CA 1
ATOM 654 C C . GLY A 1 91 ? 14.187 -8.068 36.992 1.00 49.41 91 GLY A C 1
ATOM 655 O O . GLY A 1 91 ? 14.475 -6.955 36.583 1.00 49.41 91 GLY A O 1
ATOM 656 N N . THR A 1 92 ? 14.578 -9.157 36.327 1.00 53.62 92 THR A N 1
ATOM 657 C CA . THR A 1 92 ? 15.375 -9.054 35.080 1.00 53.62 92 THR A CA 1
ATOM 658 C C . THR A 1 92 ? 14.523 -9.214 33.826 1.00 53.62 92 THR A C 1
ATOM 660 O O . THR A 1 92 ? 14.703 -8.460 32.876 1.00 53.62 92 THR A O 1
ATOM 663 N N . VAL A 1 93 ? 13.561 -10.142 33.828 1.00 48.31 93 VAL A N 1
ATOM 664 C CA . VAL A 1 93 ? 12.653 -10.361 32.687 1.00 48.31 93 VAL A CA 1
ATOM 665 C C . VAL A 1 93 ? 11.601 -9.259 32.618 1.00 48.31 93 VAL A C 1
ATOM 667 O O . VAL A 1 93 ? 11.326 -8.757 31.532 1.00 48.31 93 VAL A O 1
ATOM 670 N N . GLU A 1 94 ? 11.093 -8.820 33.772 1.00 50.16 94 GLU A N 1
ATOM 671 C CA . GLU A 1 94 ? 10.173 -7.684 33.858 1.00 50.16 94 GLU A CA 1
ATOM 672 C C . GLU A 1 94 ? 10.865 -6.402 33.379 1.00 50.16 94 GLU A C 1
ATOM 674 O O . GLU A 1 94 ? 10.347 -5.703 32.521 1.00 50.16 94 GLU A O 1
ATOM 679 N N . ARG A 1 95 ? 12.114 -6.156 33.805 1.00 48.28 95 ARG A N 1
ATOM 680 C CA . ARG A 1 95 ? 12.905 -5.008 33.330 1.00 48.28 95 ARG A CA 1
ATOM 681 C C . ARG A 1 95 ? 13.250 -5.074 31.848 1.00 48.28 95 ARG A C 1
ATOM 683 O O . ARG A 1 95 ? 13.339 -4.024 31.226 1.00 48.28 95 ARG A O 1
ATOM 690 N N . LEU A 1 96 ? 13.444 -6.264 31.273 1.00 42.19 96 LEU A N 1
ATOM 691 C CA . LEU A 1 96 ? 13.668 -6.409 29.832 1.00 42.19 96 LEU A CA 1
ATOM 692 C C . LEU A 1 96 ? 12.379 -6.142 29.043 1.00 42.19 96 LEU A C 1
ATOM 694 O O . LEU A 1 96 ? 12.422 -5.443 28.038 1.00 42.19 96 LEU A O 1
ATOM 698 N N . ARG A 1 97 ? 11.236 -6.653 29.519 1.00 45.19 97 ARG A N 1
ATOM 699 C CA . ARG A 1 97 ? 9.905 -6.384 28.947 1.00 45.19 97 ARG A CA 1
ATOM 700 C C . ARG A 1 97 ? 9.509 -4.911 29.057 1.00 45.19 97 ARG A C 1
ATOM 702 O O . ARG A 1 97 ? 8.910 -4.390 28.129 1.00 45.19 97 ARG A O 1
ATOM 709 N N . VAL A 1 98 ? 9.894 -4.249 30.144 1.00 51.44 98 VAL A N 1
ATOM 710 C CA . VAL A 1 98 ? 9.677 -2.818 30.401 1.00 51.44 98 VAL A CA 1
ATOM 711 C C . VAL A 1 98 ? 10.635 -1.942 29.585 1.00 51.44 98 VAL A C 1
ATOM 713 O O . VAL A 1 98 ? 10.209 -0.955 28.998 1.00 51.44 98 VAL A O 1
ATOM 716 N N . ALA A 1 99 ? 11.919 -2.306 29.470 1.00 47.38 99 ALA A N 1
ATOM 717 C CA . ALA A 1 99 ? 12.885 -1.573 28.640 1.00 47.38 99 ALA A CA 1
ATOM 718 C C . ALA A 1 99 ? 12.592 -1.699 27.132 1.00 47.38 99 ALA A C 1
ATOM 720 O O . ALA A 1 99 ? 12.951 -0.815 26.354 1.00 47.38 99 ALA A O 1
ATOM 721 N N . LEU A 1 100 ? 11.930 -2.790 26.734 1.00 47.00 100 LEU A N 1
ATOM 722 C CA . LEU A 1 100 ? 11.404 -3.044 25.389 1.00 47.00 100 LEU A CA 1
ATOM 723 C C . LEU A 1 100 ? 9.901 -2.712 25.269 1.00 47.00 100 LEU A C 1
ATOM 725 O O . LEU A 1 100 ? 9.285 -3.062 24.264 1.00 47.00 100 LEU A O 1
ATOM 729 N N . GLY A 1 101 ? 9.295 -2.067 26.269 1.00 49.88 101 GLY A N 1
ATOM 730 C CA . GLY A 1 101 ? 7.877 -1.714 26.290 1.00 49.88 101 GLY A CA 1
ATOM 731 C C . GLY A 1 101 ? 7.651 -0.252 25.902 1.00 49.88 101 GLY A C 1
ATOM 732 O O . GLY A 1 101 ? 8.256 0.652 26.473 1.00 49.88 101 GLY A O 1
ATOM 733 N N . GLY A 1 102 ? 6.761 -0.005 24.938 1.00 64.25 102 GLY A N 1
ATOM 734 C CA . GLY A 1 102 ? 6.276 1.336 24.593 1.00 64.25 102 GLY A CA 1
ATOM 735 C C . GLY A 1 102 ? 6.922 1.993 23.364 1.00 64.25 102 GLY A C 1
ATOM 736 O O . GLY A 1 102 ? 7.540 1.347 22.517 1.00 64.25 102 GLY A O 1
ATOM 737 N N . VAL A 1 103 ? 6.742 3.315 23.249 1.00 61.72 103 VAL A N 1
ATOM 738 C CA . VAL A 1 103 ? 7.065 4.141 22.061 1.00 61.72 103 VAL A CA 1
ATOM 739 C C . VAL A 1 103 ? 8.523 3.996 21.595 1.00 61.72 103 VAL A C 1
ATOM 741 O O . VAL A 1 103 ? 8.809 4.061 20.400 1.00 61.72 103 VAL A O 1
ATOM 744 N N . THR A 1 104 ? 9.458 3.762 22.517 1.00 68.44 104 THR A N 1
ATOM 745 C CA . THR A 1 104 ? 10.884 3.556 22.213 1.00 68.44 104 THR A CA 1
ATOM 746 C C . THR A 1 104 ? 11.148 2.228 21.508 1.00 68.44 104 THR A C 1
ATOM 748 O O . THR A 1 104 ? 11.975 2.179 20.600 1.00 68.44 104 THR A O 1
ATOM 751 N N . ALA A 1 105 ? 10.435 1.160 21.866 1.00 70.75 105 ALA A N 1
ATOM 752 C CA . ALA A 1 105 ? 10.561 -0.133 21.203 1.00 70.75 105 ALA A CA 1
ATOM 753 C C . ALA A 1 105 ? 10.004 -0.089 19.779 1.00 70.75 105 ALA A C 1
ATOM 755 O O . ALA A 1 105 ? 10.652 -0.581 18.858 1.00 70.75 105 ALA A O 1
ATOM 756 N N . ALA A 1 106 ? 8.871 0.591 19.575 1.00 72.75 106 ALA A N 1
ATOM 757 C CA . ALA A 1 106 ? 8.340 0.855 18.238 1.00 72.75 106 ALA A CA 1
ATOM 758 C C . ALA A 1 106 ? 9.352 1.622 17.366 1.00 72.75 106 ALA A C 1
ATOM 760 O O . ALA A 1 106 ? 9.565 1.273 16.205 1.00 72.75 106 ALA A O 1
ATOM 761 N N . ALA A 1 107 ? 10.041 2.617 17.940 1.00 78.56 107 ALA A N 1
ATOM 762 C CA . ALA A 1 107 ? 11.086 3.358 17.237 1.00 78.56 107 ALA A CA 1
ATOM 763 C C . ALA A 1 107 ? 12.286 2.470 16.852 1.00 78.56 107 ALA A C 1
ATOM 765 O O . ALA A 1 107 ? 12.791 2.583 15.735 1.00 78.56 107 ALA A O 1
ATOM 766 N N . TRP A 1 108 ? 12.719 1.561 17.733 1.00 81.56 108 TRP A N 1
ATOM 767 C CA . TRP A 1 108 ? 13.799 0.611 17.430 1.00 81.56 108 TRP A CA 1
ATOM 768 C C . TRP A 1 108 ? 13.409 -0.426 16.379 1.00 81.56 108 TRP A C 1
ATOM 770 O O . TRP A 1 108 ? 14.225 -0.744 15.514 1.00 81.56 108 TRP A O 1
ATOM 780 N N . VAL A 1 109 ? 12.167 -0.915 16.409 1.00 83.31 109 VAL A N 1
ATOM 781 C CA . VAL A 1 109 ? 11.629 -1.790 15.358 1.00 83.31 109 VAL A CA 1
ATOM 782 C C . VAL A 1 109 ? 11.638 -1.056 14.017 1.00 83.31 109 VAL A C 1
ATOM 784 O O . VAL A 1 109 ? 12.195 -1.575 13.051 1.00 83.31 109 VAL A O 1
ATOM 787 N N . GLY A 1 110 ? 11.123 0.177 13.971 1.00 84.44 110 GLY A N 1
ATOM 788 C CA . GLY A 1 110 ? 11.152 1.009 12.766 1.00 84.44 110 GLY A CA 1
ATOM 789 C C . GLY A 1 110 ? 12.573 1.249 12.249 1.00 84.44 110 GLY A C 1
ATOM 790 O O . GLY A 1 110 ? 12.837 1.075 11.062 1.00 84.44 110 GLY A O 1
ATOM 791 N N . PHE A 1 111 ? 13.520 1.557 13.140 1.00 86.88 111 PHE A N 1
ATOM 792 C CA . PHE A 1 111 ? 14.929 1.706 12.772 1.00 86.88 111 PHE A CA 1
ATOM 793 C C . PHE A 1 111 ? 15.517 0.414 12.183 1.00 86.88 111 PHE A C 1
ATOM 795 O O . PHE A 1 111 ? 16.189 0.461 11.153 1.00 86.88 111 PHE A O 1
ATOM 802 N N . GLY A 1 112 ? 15.231 -0.742 12.788 1.00 88.38 112 GLY A N 1
ATOM 803 C CA . GLY A 1 112 ? 15.658 -2.044 12.273 1.00 88.38 112 GLY A CA 1
ATOM 804 C C . GLY A 1 112 ? 15.110 -2.330 10.872 1.00 88.38 112 GLY A C 1
ATOM 805 O O . GLY A 1 112 ? 15.864 -2.743 9.991 1.00 88.38 112 GLY A O 1
ATOM 806 N N . VAL A 1 113 ? 13.828 -2.039 10.635 1.00 88.56 113 VAL A N 1
ATOM 807 C CA . VAL A 1 113 ? 13.202 -2.166 9.309 1.00 88.56 113 VAL A CA 1
ATOM 808 C C . VAL A 1 113 ? 13.873 -1.234 8.294 1.00 88.56 113 VAL A C 1
ATOM 810 O O . VAL A 1 113 ? 14.177 -1.670 7.185 1.00 88.56 113 VAL A O 1
ATOM 813 N N . CYS A 1 114 ? 14.200 0.006 8.671 1.00 88.88 114 CYS A N 1
ATOM 814 C CA . CYS A 1 114 ? 14.929 0.932 7.799 1.00 88.88 114 CYS A CA 1
ATOM 815 C C . CYS A 1 114 ? 16.330 0.417 7.427 1.00 88.88 114 CYS A C 1
ATOM 817 O O . CYS A 1 114 ? 16.736 0.532 6.271 1.00 88.88 114 CYS A O 1
ATOM 819 N N . VAL A 1 115 ? 17.066 -0.183 8.370 1.00 92.62 115 VAL A N 1
ATOM 820 C CA . VAL A 1 115 ? 18.388 -0.779 8.094 1.00 92.62 115 VAL A CA 1
ATOM 821 C C . VAL A 1 115 ? 18.269 -1.957 7.125 1.00 92.62 115 VAL A C 1
ATOM 823 O O . VAL A 1 115 ? 19.054 -2.059 6.181 1.00 92.62 115 VAL A O 1
ATOM 826 N N . LEU A 1 116 ? 17.268 -2.820 7.314 1.00 91.19 116 LEU A N 1
ATOM 827 C CA . LEU A 1 116 ? 16.994 -3.922 6.388 1.00 91.19 116 LEU A CA 1
ATOM 828 C C . LEU A 1 116 ? 16.605 -3.406 4.997 1.00 91.19 116 LEU A C 1
ATOM 830 O O . LEU A 1 116 ? 17.118 -3.909 3.998 1.00 91.19 116 LEU A O 1
ATOM 834 N N . SER A 1 117 ? 15.767 -2.368 4.927 1.00 89.06 117 SER A N 1
ATOM 835 C CA . SER A 1 117 ? 15.392 -1.711 3.672 1.00 89.06 117 SER A CA 1
ATOM 836 C C . SER A 1 117 ? 16.605 -1.120 2.954 1.00 89.06 117 SER A C 1
ATOM 838 O O . SER A 1 117 ? 16.710 -1.235 1.735 1.00 89.06 117 SER A O 1
ATOM 840 N N . LEU A 1 118 ? 17.546 -0.524 3.690 1.00 89.44 118 LEU A N 1
ATOM 841 C CA . LEU A 1 118 ? 18.785 -0.001 3.118 1.00 89.44 118 LEU A CA 1
ATOM 842 C C . LEU A 1 118 ? 19.647 -1.131 2.535 1.00 89.44 118 LEU A C 1
ATOM 844 O O . LEU A 1 118 ? 20.140 -1.017 1.414 1.00 89.44 118 LEU A O 1
ATOM 848 N N . GLY A 1 119 ? 19.785 -2.247 3.259 1.00 89.88 119 GLY A N 1
ATOM 849 C CA . GLY A 1 119 ? 20.474 -3.440 2.760 1.00 89.88 119 GLY A CA 1
ATOM 850 C C . GLY A 1 119 ? 19.825 -4.013 1.496 1.00 89.88 119 GLY A C 1
ATOM 851 O O . GLY A 1 119 ? 20.523 -4.329 0.532 1.00 89.88 119 GLY A O 1
ATOM 852 N N . ALA A 1 120 ? 18.492 -4.080 1.462 1.00 87.44 120 ALA A N 1
ATOM 853 C CA . ALA A 1 120 ? 17.741 -4.504 0.285 1.00 87.44 120 ALA A CA 1
ATOM 854 C C . ALA A 1 120 ? 17.929 -3.540 -0.899 1.00 87.44 120 ALA A C 1
ATOM 856 O O . ALA A 1 120 ? 18.105 -3.997 -2.025 1.00 87.44 120 ALA A O 1
ATOM 857 N N . ALA A 1 121 ? 17.972 -2.226 -0.663 1.00 84.75 121 ALA A N 1
ATOM 858 C CA . ALA A 1 121 ? 18.236 -1.239 -1.710 1.00 84.75 121 ALA A CA 1
ATOM 859 C C . ALA A 1 121 ? 19.634 -1.420 -2.327 1.00 84.75 121 ALA A C 1
ATOM 861 O O . ALA A 1 121 ? 19.765 -1.455 -3.550 1.00 84.75 121 ALA A O 1
ATOM 862 N N . PHE A 1 122 ? 20.671 -1.631 -1.505 1.00 87.50 122 PHE A N 1
ATOM 863 C CA . PHE A 1 122 ? 22.010 -1.970 -2.009 1.00 87.50 122 PHE A CA 1
ATOM 864 C C . PHE A 1 122 ? 22.013 -3.269 -2.819 1.00 87.50 122 PHE A C 1
ATOM 866 O O . PHE A 1 122 ? 22.697 -3.363 -3.839 1.00 87.50 122 PHE A O 1
ATOM 873 N N . TRP A 1 123 ? 21.233 -4.262 -2.389 1.00 89.12 123 TRP A N 1
ATOM 874 C CA . TRP A 1 123 ? 21.080 -5.516 -3.116 1.00 89.12 123 TRP A CA 1
ATOM 875 C C . TRP A 1 123 ? 20.401 -5.320 -4.477 1.00 89.12 123 TRP A C 1
ATOM 877 O O . TRP A 1 123 ? 20.858 -5.873 -5.475 1.00 89.12 123 TRP A O 1
ATOM 887 N N . VAL A 1 124 ? 19.364 -4.481 -4.549 1.00 84.12 124 VAL A N 1
ATOM 888 C CA . VAL A 1 124 ? 18.712 -4.116 -5.815 1.00 84.12 124 VAL A CA 1
ATOM 889 C C . VAL A 1 124 ? 19.699 -3.417 -6.743 1.00 84.12 124 VAL A C 1
ATOM 891 O O . VAL A 1 124 ? 19.828 -3.844 -7.881 1.00 84.12 124 VAL A O 1
ATOM 894 N N . VAL A 1 125 ? 20.470 -2.434 -6.267 1.00 82.44 125 VAL A N 1
ATOM 895 C CA . VAL A 1 125 ? 21.510 -1.768 -7.081 1.00 82.44 125 VAL A CA 1
ATOM 896 C C . VAL A 1 125 ? 22.559 -2.767 -7.585 1.00 82.44 125 VAL A C 1
ATOM 898 O O . VAL A 1 125 ? 23.025 -2.678 -8.721 1.00 82.44 125 VAL A O 1
ATOM 901 N N . TYR A 1 126 ? 22.930 -3.748 -6.759 1.00 84.25 126 TYR A N 1
ATOM 902 C CA . TYR A 1 126 ? 23.851 -4.810 -7.159 1.00 84.25 126 TYR A CA 1
ATOM 903 C C . TYR A 1 126 ? 23.271 -5.692 -8.279 1.00 84.25 126 TYR A C 1
ATOM 905 O O . TYR A 1 126 ? 24.007 -6.059 -9.203 1.00 84.25 126 TYR A O 1
ATOM 913 N N . LEU A 1 127 ? 21.983 -6.038 -8.197 1.00 82.69 127 LEU A N 1
ATOM 914 C CA . LEU A 1 127 ? 21.285 -6.852 -9.194 1.00 82.69 127 LEU A CA 1
ATOM 915 C C . LEU A 1 127 ? 20.944 -6.067 -10.463 1.00 82.69 127 LEU A C 1
ATOM 917 O O . LEU A 1 127 ? 20.996 -6.641 -11.546 1.00 82.69 127 LEU A O 1
ATOM 921 N N . ASP A 1 128 ? 20.678 -4.768 -10.348 1.00 81.50 128 ASP A N 1
ATOM 922 C CA . ASP A 1 128 ? 20.250 -3.884 -11.435 1.00 81.50 128 ASP A CA 1
ATOM 923 C C . ASP A 1 128 ? 21.381 -3.462 -12.390 1.00 81.50 128 ASP A C 1
ATOM 925 O O . ASP A 1 128 ? 21.225 -2.587 -13.241 1.00 81.50 128 ASP A O 1
ATOM 929 N N . ARG A 1 129 ? 22.554 -4.092 -12.276 1.00 81.88 129 ARG A N 1
ATOM 930 C CA . ARG A 1 129 ? 23.692 -3.780 -13.138 1.00 81.88 129 ARG A CA 1
ATOM 931 C C . ARG A 1 129 ? 23.380 -4.027 -14.621 1.00 81.88 129 ARG A C 1
ATOM 933 O O . ARG A 1 129 ? 22.682 -4.991 -14.947 1.00 81.88 129 ARG A O 1
ATOM 940 N N . PRO A 1 130 ? 24.012 -3.261 -15.534 1.00 73.50 130 PRO A N 1
ATOM 941 C CA . PRO A 1 130 ? 23.839 -3.433 -16.979 1.00 73.50 130 PRO A CA 1
ATOM 942 C C . PRO A 1 130 ? 24.107 -4.867 -17.452 1.00 73.50 130 PRO A C 1
ATOM 944 O O . PRO A 1 130 ? 23.388 -5.388 -18.296 1.00 73.50 130 PRO A O 1
ATOM 947 N N . ALA A 1 131 ? 25.090 -5.543 -16.845 1.00 73.25 131 ALA A N 1
ATOM 948 C CA . ALA A 1 131 ? 25.403 -6.942 -17.135 1.00 73.25 131 ALA A CA 1
ATOM 949 C C . ALA A 1 131 ? 24.222 -7.890 -16.853 1.00 73.25 131 ALA A C 1
ATOM 951 O O . ALA A 1 131 ? 23.958 -8.788 -17.648 1.00 73.25 131 ALA A O 1
ATOM 952 N N . SER A 1 132 ? 23.488 -7.677 -15.758 1.00 76.75 132 SER A N 1
ATOM 953 C CA . SER A 1 132 ? 22.306 -8.473 -15.408 1.00 76.75 132 SER A CA 1
ATOM 954 C C . SER A 1 132 ? 21.126 -8.165 -16.328 1.00 76.75 132 SER A C 1
ATOM 956 O O . SER A 1 132 ? 20.422 -9.080 -16.747 1.00 76.75 132 SER A O 1
ATOM 958 N N . ARG A 1 133 ? 20.929 -6.884 -16.679 1.00 76.38 133 ARG A N 1
ATOM 959 C CA . ARG A 1 133 ? 19.872 -6.449 -17.610 1.00 76.38 133 ARG A CA 1
ATOM 960 C C . ARG A 1 133 ? 20.063 -7.053 -19.004 1.00 76.38 133 ARG A C 1
ATOM 962 O O . ARG A 1 133 ? 19.110 -7.575 -19.576 1.00 76.38 133 ARG A O 1
ATOM 969 N N . LEU A 1 134 ? 21.306 -7.083 -19.490 1.00 75.19 134 LEU A N 1
ATOM 970 C CA . LEU A 1 134 ? 21.677 -7.747 -20.743 1.00 75.19 134 LEU A CA 1
ATOM 971 C C . LEU A 1 134 ? 21.444 -9.261 -20.694 1.00 75.19 134 LEU A C 1
ATOM 973 O O . LEU A 1 134 ? 20.897 -9.823 -21.638 1.00 75.19 134 LEU A O 1
ATOM 977 N N . GLN A 1 135 ? 21.811 -9.924 -19.590 1.00 77.50 135 GLN A N 1
ATOM 978 C CA . GLN A 1 135 ? 21.544 -11.357 -19.401 1.00 77.50 135 GLN A CA 1
ATOM 979 C C . GLN A 1 135 ? 20.044 -11.680 -19.381 1.00 77.50 135 GLN A C 1
ATOM 981 O O . GLN A 1 135 ? 19.643 -12.746 -19.841 1.00 77.50 135 GLN A O 1
ATOM 986 N N . ALA A 1 136 ? 19.220 -10.762 -18.875 1.00 74.81 136 ALA A N 1
ATOM 987 C CA . ALA A 1 136 ? 17.767 -10.887 -18.850 1.00 74.81 136 ALA A CA 1
ATOM 988 C C . ALA A 1 136 ? 17.086 -10.491 -20.178 1.00 74.81 136 ALA A C 1
ATOM 990 O O . ALA A 1 136 ? 15.865 -10.589 -20.279 1.00 74.81 136 ALA A O 1
ATOM 991 N N . GLY A 1 137 ? 17.844 -10.049 -21.192 1.00 67.88 137 GLY A N 1
ATOM 992 C CA . GLY A 1 137 ? 17.293 -9.606 -22.477 1.00 67.88 137 GLY A CA 1
ATOM 993 C C . GLY A 1 137 ? 16.491 -8.304 -22.391 1.00 67.88 137 GLY A C 1
ATOM 994 O O . GLY A 1 137 ? 15.658 -8.037 -23.256 1.00 67.88 137 GLY A O 1
ATOM 995 N N . ILE A 1 138 ? 16.714 -7.502 -21.346 1.00 74.44 138 ILE A N 1
ATOM 996 C CA . ILE A 1 138 ? 16.074 -6.197 -21.178 1.00 74.44 138 ILE A CA 1
ATOM 997 C C . ILE A 1 138 ? 16.847 -5.197 -22.044 1.00 74.44 138 ILE A C 1
ATOM 999 O O . ILE A 1 138 ? 18.072 -5.122 -21.898 1.00 74.44 138 ILE A O 1
ATOM 1003 N N . PRO A 1 139 ? 16.176 -4.425 -22.921 1.00 64.31 139 PRO A N 1
ATOM 1004 C CA . PRO A 1 139 ? 16.837 -3.392 -23.703 1.00 64.31 139 PRO A CA 1
ATOM 1005 C C . PRO A 1 139 ? 17.591 -2.454 -22.761 1.00 64.31 139 PRO A C 1
ATOM 1007 O O . PRO A 1 139 ? 16.994 -1.812 -21.891 1.00 64.31 139 PRO A O 1
ATOM 1010 N N . LEU A 1 140 ? 18.916 -2.391 -22.901 1.00 65.50 140 LEU A N 1
ATOM 1011 C CA . LEU A 1 140 ? 19.641 -1.258 -22.357 1.00 65.50 140 LEU A CA 1
ATOM 1012 C C . LEU A 1 140 ? 19.182 -0.074 -23.193 1.00 65.50 140 LEU A C 1
ATOM 1014 O O . LEU A 1 140 ? 19.394 -0.063 -24.399 1.00 65.50 140 LEU A O 1
ATOM 1018 N N . LEU A 1 141 ? 18.507 0.885 -22.566 1.00 56.97 141 LEU A N 1
ATOM 1019 C CA . LEU A 1 141 ? 18.356 2.200 -23.168 1.00 56.97 141 LEU A CA 1
ATOM 1020 C C . LEU A 1 141 ? 19.759 2.803 -23.227 1.00 56.97 141 LEU A C 1
ATOM 1022 O O . LEU A 1 141 ? 20.172 3.483 -22.287 1.00 56.97 141 LEU A O 1
ATOM 1026 N N . ASP A 1 142 ? 20.497 2.467 -24.282 1.00 51.94 142 ASP A N 1
ATOM 1027 C CA . ASP A 1 142 ? 21.703 3.183 -24.649 1.00 51.94 142 ASP A CA 1
ATOM 1028 C C . ASP A 1 142 ? 21.291 4.608 -25.033 1.00 51.94 142 ASP A C 1
ATOM 1030 O O . ASP A 1 142 ? 20.157 4.849 -25.474 1.00 51.94 142 ASP A O 1
ATOM 1034 N N . SER A 1 143 ? 22.175 5.572 -24.806 1.00 51.78 143 SER A N 1
ATOM 1035 C CA . SER A 1 143 ? 21.877 7.000 -24.983 1.00 51.78 143 SER A CA 1
ATOM 1036 C C . SER A 1 143 ? 21.328 7.343 -26.378 1.00 51.78 143 SER A C 1
ATOM 1038 O O . SER A 1 143 ? 20.534 8.274 -26.505 1.00 51.78 143 SER A O 1
ATOM 1040 N N . ASP A 1 144 ? 21.675 6.553 -27.399 1.00 47.44 144 ASP A N 1
ATOM 1041 C CA . ASP A 1 144 ? 21.218 6.721 -28.784 1.00 47.44 144 ASP A CA 1
ATOM 1042 C C . ASP A 1 144 ? 19.764 6.261 -29.028 1.00 47.44 144 ASP A C 1
ATOM 1044 O O . ASP A 1 144 ? 19.029 6.900 -29.788 1.00 47.44 144 ASP A O 1
ATOM 1048 N N . ASP A 1 145 ? 19.288 5.215 -28.342 1.00 47.69 145 ASP A N 1
ATOM 1049 C CA . ASP A 1 145 ? 17.947 4.650 -28.571 1.00 47.69 145 ASP A CA 1
ATOM 1050 C C . ASP A 1 145 ? 16.835 5.451 -27.876 1.00 47.69 145 ASP A C 1
ATOM 1052 O O . ASP A 1 145 ? 15.689 5.449 -28.332 1.00 47.69 145 ASP A O 1
ATOM 1056 N N . ARG A 1 146 ? 17.157 6.222 -26.824 1.00 49.62 146 ARG A N 1
ATOM 1057 C CA . ARG A 1 146 ? 16.213 7.190 -26.222 1.00 49.62 146 ARG A CA 1
ATOM 1058 C C . ARG A 1 146 ? 15.825 8.286 -27.213 1.00 49.62 146 ARG A C 1
ATOM 1060 O O . ARG A 1 146 ? 14.655 8.656 -27.286 1.00 49.62 146 ARG A O 1
ATOM 1067 N N . ALA A 1 147 ? 16.781 8.753 -28.017 1.00 44.38 147 ALA A N 1
ATOM 1068 C CA . ALA A 1 147 ? 16.553 9.763 -29.046 1.00 44.38 147 ALA A CA 1
ATOM 1069 C C . ALA A 1 147 ? 15.803 9.209 -30.274 1.00 44.38 147 ALA A C 1
ATOM 1071 O O . ALA A 1 147 ? 15.177 9.973 -31.013 1.00 44.38 147 ALA A O 1
ATOM 1072 N N . HIS A 1 148 ? 15.854 7.895 -30.520 1.00 40.44 148 HIS A N 1
ATOM 1073 C CA . HIS A 1 148 ? 15.080 7.245 -31.582 1.00 40.44 148 HIS A CA 1
ATOM 1074 C C . HIS A 1 148 ? 13.671 6.837 -31.146 1.00 40.44 148 HIS A C 1
ATOM 1076 O O . HIS A 1 148 ? 12.736 7.022 -31.925 1.00 40.44 148 HIS A O 1
ATOM 1082 N N . ALA A 1 149 ? 13.489 6.368 -29.908 1.00 44.19 149 ALA A N 1
ATOM 1083 C CA . ALA A 1 149 ? 12.171 6.071 -29.349 1.00 44.19 149 ALA A CA 1
ATOM 1084 C C . ALA A 1 149 ? 11.294 7.331 -29.246 1.00 44.19 149 ALA A C 1
ATOM 1086 O O . ALA A 1 149 ? 10.102 7.267 -29.535 1.00 44.19 149 ALA A O 1
ATOM 1087 N N . HIS A 1 150 ? 11.892 8.484 -28.917 1.00 47.00 150 HIS A N 1
ATOM 1088 C CA . HIS A 1 150 ? 11.187 9.769 -28.910 1.00 47.00 150 HIS A CA 1
ATOM 1089 C C . HIS A 1 150 ? 10.759 10.205 -30.318 1.00 47.00 150 HIS A C 1
ATOM 1091 O O . HIS A 1 150 ? 9.615 10.597 -30.508 1.00 47.00 150 HIS A O 1
ATOM 1097 N N . ARG A 1 151 ? 11.637 10.043 -31.320 1.00 42.12 151 ARG A N 1
ATOM 1098 C CA . ARG A 1 151 ? 11.313 10.339 -32.726 1.00 42.12 151 ARG A CA 1
ATOM 1099 C C . ARG A 1 151 ? 10.224 9.428 -33.290 1.00 42.12 151 ARG A C 1
ATOM 1101 O O . ARG A 1 151 ? 9.335 9.911 -33.970 1.00 42.12 151 ARG A O 1
ATOM 1108 N N . CYS A 1 152 ? 10.241 8.133 -32.964 1.00 40.72 152 CYS A N 1
ATOM 1109 C CA . CYS A 1 152 ? 9.196 7.207 -33.415 1.00 40.72 152 CYS A CA 1
ATOM 1110 C C . CYS A 1 152 ? 7.835 7.498 -32.760 1.00 40.72 152 CYS A C 1
ATOM 1112 O O . CYS A 1 152 ? 6.807 7.329 -33.409 1.00 40.72 152 CYS A O 1
ATOM 1114 N N . ALA A 1 153 ? 7.822 7.951 -31.500 1.00 45.25 153 ALA A N 1
ATOM 1115 C CA . ALA A 1 153 ? 6.599 8.391 -30.830 1.00 45.25 153 ALA A CA 1
ATOM 1116 C C . ALA A 1 153 ? 6.052 9.692 -31.445 1.00 45.25 153 ALA A C 1
ATOM 1118 O O . ALA A 1 153 ? 4.851 9.792 -31.676 1.00 4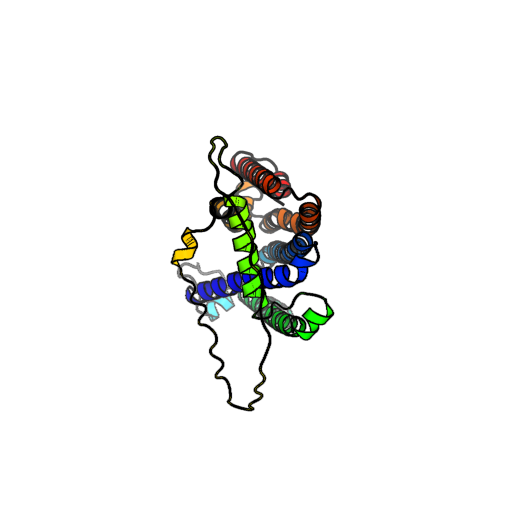5.25 153 ALA A O 1
ATOM 1119 N N . GLU A 1 154 ? 6.928 10.644 -31.789 1.00 48.59 154 GLU A N 1
ATOM 1120 C CA . GLU A 1 154 ? 6.554 11.862 -32.524 1.00 48.59 154 GLU A CA 1
ATOM 1121 C C . GLU A 1 154 ? 6.041 11.548 -33.941 1.00 48.59 154 GLU A C 1
ATOM 1123 O O . GLU A 1 154 ? 5.083 12.174 -34.393 1.00 48.59 154 GLU A O 1
ATOM 1128 N N . ASP A 1 155 ? 6.610 10.548 -34.621 1.00 39.66 155 ASP A N 1
ATOM 1129 C CA . ASP A 1 155 ? 6.187 10.125 -35.961 1.00 39.66 155 ASP A CA 1
ATOM 1130 C C . ASP A 1 155 ? 4.840 9.368 -35.946 1.00 39.66 155 ASP A C 1
ATOM 1132 O O . ASP A 1 155 ? 4.010 9.579 -36.837 1.00 39.66 155 ASP A O 1
ATOM 1136 N N . GLU A 1 156 ? 4.564 8.531 -34.935 1.00 41.41 156 GLU A N 1
ATOM 1137 C CA . GLU A 1 156 ? 3.238 7.906 -34.753 1.00 41.41 156 GLU A CA 1
ATOM 1138 C C . GLU A 1 156 ? 2.161 8.941 -34.384 1.00 41.41 156 GLU A C 1
ATOM 1140 O O . GLU A 1 156 ? 1.031 8.862 -34.879 1.00 41.41 156 GLU A O 1
ATOM 1145 N N . GLU A 1 157 ? 2.503 9.950 -33.578 1.00 41.81 157 GLU A N 1
ATOM 1146 C CA . GLU A 1 157 ? 1.584 11.018 -33.168 1.00 41.81 157 GLU A CA 1
ATOM 1147 C C . GLU A 1 157 ? 1.340 12.028 -34.308 1.00 41.81 157 GLU A C 1
ATOM 1149 O O . GLU A 1 157 ? 0.205 12.471 -34.512 1.00 41.81 157 GLU A O 1
ATOM 1154 N N . ALA A 1 158 ? 2.344 12.297 -35.152 1.00 42.25 158 ALA A N 1
ATOM 1155 C CA . ALA A 1 158 ? 2.198 13.075 -36.385 1.00 42.25 158 ALA A CA 1
ATOM 1156 C C . ALA A 1 158 ? 1.393 12.325 -37.463 1.00 42.25 158 ALA A C 1
ATOM 1158 O O . ALA A 1 158 ? 0.588 12.938 -38.170 1.00 42.25 158 ALA A O 1
ATOM 1159 N N . SER A 1 159 ? 1.545 10.998 -37.563 1.00 34.00 159 SER A N 1
ATOM 1160 C CA . SER A 1 159 ? 0.752 10.162 -38.476 1.00 34.00 159 SER A CA 1
ATOM 1161 C C . SER A 1 159 ? -0.722 10.082 -38.048 1.00 34.00 159 SER A C 1
ATOM 1163 O O . SER A 1 159 ? -1.620 10.164 -38.891 1.00 34.00 159 SER A O 1
ATOM 1165 N N . ALA A 1 160 ? -0.996 10.037 -36.738 1.00 34.25 160 ALA A N 1
ATOM 1166 C CA . ALA A 1 160 ? -2.355 10.097 -36.194 1.00 3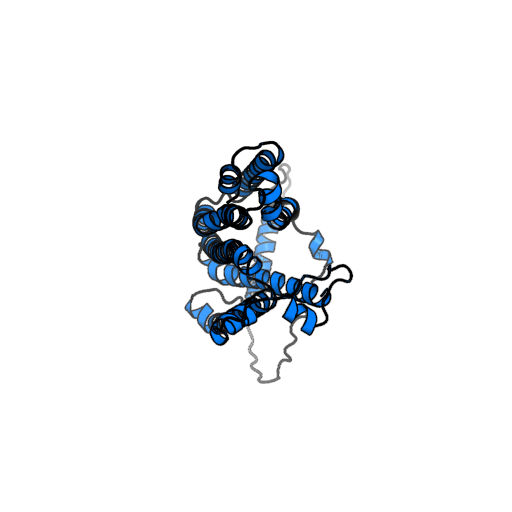4.25 160 ALA A CA 1
ATOM 1167 C C . ALA A 1 160 ? -3.031 11.469 -36.405 1.00 34.25 160 ALA A C 1
ATOM 1169 O O . ALA A 1 160 ? -4.245 11.528 -36.612 1.00 34.25 160 ALA A O 1
ATOM 1170 N N . CYS A 1 161 ? -2.259 12.562 -36.433 1.00 34.09 161 CYS A N 1
ATOM 1171 C CA . CYS A 1 161 ? -2.755 13.916 -36.712 1.00 34.09 161 CYS A CA 1
ATOM 1172 C C . CYS A 1 161 ? -3.085 14.188 -38.198 1.00 34.09 161 CYS A C 1
ATOM 1174 O O . CYS A 1 161 ? -3.656 15.233 -38.509 1.00 34.09 161 CYS A O 1
ATOM 1176 N N . HIS A 1 162 ? -2.761 13.280 -39.128 1.00 34.09 162 HIS A N 1
ATOM 1177 C CA . HIS A 1 162 ? -3.097 13.416 -40.558 1.00 34.09 162 HIS A CA 1
ATOM 1178 C C . HIS A 1 162 ? -4.197 12.465 -41.054 1.00 34.09 162 HIS A C 1
ATOM 1180 O O . HIS A 1 162 ? -4.619 12.567 -42.203 1.00 34.09 162 HIS A O 1
ATOM 1186 N N . ALA A 1 163 ? -4.729 11.589 -40.196 1.00 32.88 163 ALA A N 1
ATOM 1187 C CA . ALA A 1 163 ? -5.755 10.615 -40.580 1.00 32.88 163 ALA A CA 1
ATOM 1188 C C . ALA A 1 163 ? -7.213 11.091 -40.378 1.00 32.88 163 ALA A C 1
ATOM 1190 O O . ALA A 1 163 ? -8.137 10.284 -40.476 1.00 32.88 163 ALA A O 1
ATOM 1191 N N . GLY A 1 164 ? -7.449 12.381 -40.108 1.00 34.00 164 GLY A N 1
ATOM 1192 C CA . GLY A 1 164 ? -8.793 12.898 -39.833 1.00 34.00 164 GLY A CA 1
ATOM 1193 C C . GLY A 1 164 ? -9.021 14.351 -40.243 1.00 34.00 164 GLY A C 1
ATOM 1194 O O . GLY A 1 164 ? -9.120 15.200 -39.367 1.00 34.00 164 GLY A O 1
ATOM 1195 N N . SER A 1 165 ? -9.136 14.627 -41.547 1.00 29.67 165 SER A N 1
ATOM 1196 C CA . SER A 1 165 ? -10.063 15.643 -42.088 1.00 29.67 165 SER A CA 1
ATOM 1197 C C . SER A 1 165 ? -10.155 15.528 -43.617 1.00 29.67 165 SER A C 1
ATOM 1199 O O . SER A 1 165 ? -9.193 15.807 -44.321 1.00 29.67 165 SER A O 1
ATOM 1201 N N . ASP A 1 166 ? -11.333 15.085 -44.058 1.00 28.59 166 ASP A N 1
ATOM 1202 C CA . ASP A 1 166 ? -12.137 15.529 -45.208 1.00 28.59 166 ASP A CA 1
ATOM 1203 C C . ASP A 1 166 ? -11.614 15.471 -46.656 1.00 28.59 166 ASP A C 1
ATOM 1205 O O . ASP A 1 166 ? -10.475 15.782 -46.990 1.00 28.59 166 ASP A O 1
ATOM 1209 N N . GLY A 1 167 ? -12.529 15.048 -47.534 1.00 27.36 167 GLY A N 1
ATOM 1210 C CA . GLY A 1 167 ? -12.349 14.954 -48.977 1.00 27.36 167 GLY A CA 1
ATOM 1211 C C . GLY A 1 167 ? -12.740 16.209 -49.767 1.00 27.36 167 GLY A C 1
ATOM 1212 O O . GLY A 1 167 ? -13.171 17.210 -49.208 1.00 27.36 167 GLY A O 1
ATOM 1213 N N . GLU A 1 168 ? -12.616 16.033 -51.090 1.00 28.31 168 GLU A N 1
ATOM 1214 C CA . GLU A 1 168 ? -13.079 16.864 -52.222 1.00 28.31 168 GLU A CA 1
ATOM 1215 C C . GLU A 1 168 ? -12.339 18.198 -52.465 1.00 28.31 168 GLU A C 1
ATOM 1217 O O . GLU A 1 168 ? -12.618 19.212 -51.843 1.00 28.31 168 GLU A O 1
ATOM 1222 N N . ASP A 1 169 ? -11.376 18.217 -53.403 1.00 25.80 169 ASP A N 1
ATOM 1223 C CA . ASP A 1 169 ? -11.569 18.719 -54.782 1.00 25.80 169 ASP A CA 1
ATOM 1224 C C . ASP A 1 169 ? -10.243 18.815 -55.581 1.00 25.80 169 ASP A C 1
ATOM 1226 O O . ASP A 1 169 ? -9.140 18.832 -55.039 1.00 25.80 169 ASP A O 1
ATOM 1230 N N . ALA A 1 170 ? -10.383 18.787 -56.908 1.00 28.70 170 ALA A N 1
ATOM 1231 C CA . ALA A 1 170 ? -9.363 18.624 -57.947 1.00 28.70 170 ALA A CA 1
ATOM 1232 C C . ALA A 1 170 ? -8.380 19.804 -58.136 1.00 28.70 170 ALA A C 1
ATOM 1234 O O . ALA A 1 170 ? -8.777 20.955 -58.023 1.00 28.70 170 ALA A O 1
ATOM 1235 N N . ASP A 1 171 ? -7.127 19.529 -58.536 1.00 25.36 171 ASP A N 1
ATOM 1236 C CA . ASP A 1 171 ? -6.591 19.801 -59.890 1.00 25.36 171 ASP A CA 1
ATOM 1237 C C . ASP A 1 171 ? -5.103 19.395 -60.002 1.00 25.36 171 ASP A C 1
ATOM 1239 O O . ASP A 1 171 ? -4.360 19.377 -59.021 1.00 25.36 171 ASP A O 1
ATOM 1243 N N . GLY A 1 172 ? -4.674 18.991 -61.200 1.00 25.81 172 GLY A N 1
ATOM 1244 C CA . GLY A 1 172 ? -3.382 18.336 -61.435 1.00 25.81 172 GLY A CA 1
ATOM 1245 C C . GLY A 1 172 ? -2.156 19.250 -61.569 1.00 25.81 172 GLY A C 1
ATOM 1246 O O . GLY A 1 172 ? -2.274 20.411 -61.935 1.00 25.81 172 GLY A O 1
ATOM 1247 N N . CYS A 1 173 ? -0.959 18.676 -61.368 1.00 24.62 173 CYS A N 1
ATOM 1248 C CA . CYS A 1 173 ? 0.223 18.893 -62.220 1.00 24.62 173 CYS A CA 1
ATOM 1249 C C . CYS A 1 173 ? 1.357 17.887 -61.900 1.00 24.62 173 CYS A C 1
ATOM 1251 O O . CYS A 1 173 ? 1.955 17.901 -60.831 1.00 24.62 173 CYS A O 1
ATOM 1253 N N . GLU A 1 174 ? 1.591 16.988 -62.854 1.00 24.84 174 GLU A N 1
ATOM 1254 C CA . GLU A 1 174 ? 2.863 16.449 -63.361 1.00 24.84 174 GLU A CA 1
ATOM 1255 C C . GLU A 1 174 ? 4.142 16.307 -62.482 1.00 24.84 174 GLU A C 1
ATOM 1257 O O . GLU A 1 174 ? 4.846 17.255 -62.160 1.00 24.84 174 GLU A O 1
ATOM 1262 N N . SER A 1 175 ? 4.589 15.043 -62.401 1.00 26.27 175 SER A N 1
ATOM 1263 C CA . SER A 1 175 ? 5.950 14.537 -62.700 1.00 26.27 175 SER A CA 1
ATOM 1264 C C . SER A 1 175 ? 7.151 14.672 -61.731 1.00 26.27 175 SER A C 1
ATOM 1266 O O . SER A 1 175 ? 7.819 15.691 -61.635 1.00 26.27 175 SER A O 1
ATOM 1268 N N . ARG A 1 176 ? 7.581 13.467 -61.309 1.00 25.30 176 ARG A N 1
ATOM 1269 C CA . ARG A 1 176 ? 8.925 12.839 -61.425 1.00 25.30 176 ARG A CA 1
ATOM 1270 C C . ARG A 1 176 ? 9.860 12.755 -60.192 1.00 25.30 176 ARG A C 1
ATOM 1272 O O . ARG A 1 176 ? 10.012 13.721 -59.459 1.00 25.30 176 ARG A O 1
ATOM 1279 N N . PRO A 1 177 ? 10.541 11.593 -60.008 1.00 34.06 177 PRO A N 1
ATOM 1280 C CA . PRO A 1 177 ? 11.383 11.272 -58.850 1.00 34.06 177 PRO A CA 1
ATOM 1281 C C . PRO A 1 177 ? 12.882 11.466 -59.138 1.00 34.06 177 PRO A C 1
ATOM 1283 O O . PRO A 1 177 ? 13.314 11.217 -60.263 1.00 34.06 177 PRO A O 1
ATOM 1286 N N . LEU A 1 178 ? 13.696 11.799 -58.126 1.00 26.78 178 LEU A N 1
ATOM 1287 C CA . LEU A 1 178 ? 15.164 11.728 -58.213 1.00 26.78 178 LEU A CA 1
ATOM 1288 C C . LEU A 1 178 ? 15.819 11.345 -56.866 1.00 26.78 178 LEU A C 1
ATOM 1290 O O . LEU A 1 178 ? 16.003 12.168 -55.979 1.00 26.78 178 LEU A O 1
ATOM 1294 N N . LEU A 1 179 ? 16.215 10.077 -56.761 1.00 26.95 179 LEU A N 1
ATOM 1295 C CA . LEU A 1 179 ? 17.529 9.644 -56.242 1.00 26.95 179 LEU A CA 1
ATOM 1296 C C . LEU A 1 179 ? 18.514 9.627 -57.445 1.00 26.95 179 LEU A C 1
ATOM 1298 O O . LEU A 1 179 ? 18.013 9.739 -58.570 1.00 26.95 179 LEU A O 1
ATOM 1302 N N . PRO A 1 180 ? 19.843 9.361 -57.338 1.00 40.09 180 PRO A N 1
ATOM 1303 C CA . PRO A 1 180 ? 20.763 9.150 -56.196 1.00 40.09 180 PRO A CA 1
ATOM 1304 C C . PRO A 1 180 ? 22.127 9.896 -56.392 1.00 40.09 180 PRO A C 1
ATOM 1306 O O . PRO A 1 180 ? 22.234 10.719 -57.293 1.00 40.09 180 PRO A O 1
ATOM 1309 N N . SER A 1 181 ? 23.173 9.545 -55.608 1.00 23.34 181 SER A N 1
ATOM 1310 C CA . SER A 1 181 ? 24.649 9.677 -55.849 1.00 23.34 181 SER A CA 1
ATOM 1311 C C . SER A 1 181 ? 25.343 10.372 -54.658 1.00 23.34 181 SER A C 1
ATOM 1313 O O . SER A 1 181 ? 24.811 11.344 -54.154 1.00 23.34 181 SER A O 1
ATOM 1315 N N . SER A 1 182 ? 26.508 10.007 -54.113 1.00 25.92 182 SER A N 1
ATOM 1316 C CA . SER A 1 182 ? 27.557 9.022 -54.416 1.00 25.92 182 SER A CA 1
ATOM 1317 C C . SER A 1 182 ? 28.563 8.985 -53.251 1.00 25.92 182 SER A C 1
ATOM 1319 O O . SER A 1 182 ? 28.818 9.995 -52.610 1.00 25.92 182 SER A O 1
ATOM 1321 N N . ARG A 1 183 ? 29.163 7.804 -53.075 1.00 25.23 183 ARG A N 1
ATOM 1322 C CA . ARG A 1 183 ? 30.475 7.441 -52.502 1.00 25.23 183 ARG A CA 1
ATOM 1323 C C . ARG A 1 183 ? 31.552 8.522 -52.237 1.00 25.23 183 ARG A C 1
ATOM 1325 O O . ARG A 1 183 ? 31.853 9.321 -53.115 1.00 25.23 183 ARG A O 1
ATOM 1332 N N . ALA A 1 184 ? 32.296 8.214 -51.160 1.00 24.78 184 ALA A N 1
ATOM 1333 C CA . ALA A 1 184 ? 33.758 8.276 -50.947 1.00 24.78 184 ALA A CA 1
ATOM 1334 C C . ALA A 1 184 ? 34.362 9.522 -50.269 1.00 24.78 184 ALA A C 1
ATOM 1336 O O . ALA A 1 184 ? 34.420 10.590 -50.861 1.00 24.78 184 ALA A O 1
ATOM 1337 N N . SER A 1 185 ? 34.949 9.345 -49.077 1.00 23.91 185 SER A N 1
ATOM 1338 C CA . SER A 1 185 ? 36.409 9.204 -48.898 1.00 23.91 185 SER A CA 1
ATOM 1339 C C . SER A 1 185 ? 36.777 9.110 -47.408 1.00 23.91 185 SER A C 1
ATOM 1341 O O . SER A 1 185 ? 36.171 9.761 -46.565 1.00 23.91 185 SER A O 1
ATOM 1343 N N . GLU A 1 186 ? 37.774 8.276 -47.120 1.00 27.47 186 GLU A N 1
ATOM 1344 C CA . GLU A 1 186 ? 38.402 7.999 -45.824 1.00 27.47 186 GLU A CA 1
ATOM 1345 C C . GLU A 1 186 ? 39.086 9.224 -45.200 1.00 27.47 186 GLU A C 1
ATOM 1347 O O . GLU A 1 186 ? 39.756 9.953 -45.927 1.00 27.47 186 GLU A O 1
ATOM 1352 N N . THR A 1 187 ? 39.057 9.328 -43.861 1.00 22.98 187 THR A N 1
ATOM 1353 C CA . THR A 1 187 ? 40.241 9.699 -43.058 1.00 22.98 187 THR A CA 1
ATOM 1354 C C . THR A 1 187 ? 40.130 9.115 -41.641 1.00 22.98 187 THR A C 1
ATOM 1356 O O . THR A 1 187 ? 39.235 9.473 -40.881 1.00 22.98 187 THR A O 1
ATOM 1359 N N . MET A 1 188 ? 41.060 8.227 -41.278 1.00 29.66 188 MET A N 1
ATOM 1360 C CA . MET A 1 188 ? 41.392 7.882 -39.890 1.00 29.66 188 MET A CA 1
ATOM 1361 C C . MET A 1 188 ? 42.278 8.994 -39.307 1.00 29.66 188 MET A C 1
ATOM 1363 O O . MET A 1 188 ? 43.288 9.340 -39.917 1.00 29.66 188 MET A O 1
ATOM 1367 N N . SER A 1 189 ? 41.946 9.518 -38.126 1.00 24.97 189 SER A N 1
ATOM 1368 C CA . SER A 1 189 ? 42.894 10.233 -37.263 1.00 24.97 189 SER A CA 1
ATOM 1369 C C . SER A 1 189 ? 42.559 9.957 -35.802 1.00 24.97 189 SER A C 1
ATOM 1371 O O . SER A 1 189 ? 41.449 10.218 -35.345 1.00 24.97 189 SER A O 1
ATOM 1373 N N . GLU A 1 190 ? 43.546 9.413 -35.097 1.00 25.36 190 GLU A N 1
ATOM 1374 C CA . GLU A 1 190 ? 43.557 9.141 -33.664 1.00 25.36 190 GLU A CA 1
ATOM 1375 C C . GLU A 1 190 ? 43.398 10.411 -32.812 1.00 25.36 190 GLU A C 1
ATOM 1377 O O . GLU A 1 190 ? 43.950 11.464 -33.124 1.00 25.36 190 GLU A O 1
ATOM 1382 N N . GLY A 1 191 ? 42.730 10.238 -31.667 1.00 25.69 191 GLY A N 1
ATOM 1383 C CA . GLY A 1 191 ? 43.168 10.783 -30.382 1.00 25.69 191 GLY A CA 1
ATOM 1384 C C . GLY A 1 191 ? 42.958 12.274 -30.124 1.00 25.69 191 GLY A C 1
ATOM 1385 O O . GLY A 1 191 ? 43.885 13.069 -30.225 1.00 25.69 191 GLY A O 1
ATOM 1386 N N . THR A 1 192 ? 41.791 12.637 -29.593 1.00 24.38 192 THR A N 1
ATOM 1387 C CA . THR A 1 192 ? 41.683 13.686 -28.565 1.00 24.38 192 THR A CA 1
ATOM 1388 C C . THR A 1 192 ? 40.507 13.340 -27.662 1.00 24.38 192 THR A C 1
ATOM 1390 O O . THR A 1 192 ? 39.403 13.088 -28.132 1.00 24.38 192 THR A O 1
ATOM 1393 N N . SER A 1 193 ? 40.784 13.268 -26.363 1.00 28.30 193 SER A N 1
ATOM 1394 C CA . SER A 1 193 ? 39.832 13.044 -25.279 1.00 28.30 193 SER A CA 1
ATOM 1395 C C . SER A 1 193 ? 38.594 13.929 -25.434 1.00 28.30 193 SER A C 1
ATOM 1397 O O . SER A 1 193 ? 38.668 15.137 -25.200 1.00 28.30 193 SER A O 1
ATOM 1399 N N . ALA A 1 194 ? 37.468 13.329 -25.822 1.00 31.62 194 ALA A N 1
ATOM 1400 C CA . ALA A 1 194 ? 36.179 13.990 -25.758 1.00 31.62 194 ALA A CA 1
ATOM 1401 C C . ALA A 1 194 ? 35.829 14.193 -24.280 1.00 31.62 194 ALA A C 1
ATOM 1403 O O . ALA A 1 194 ? 35.672 13.237 -23.520 1.00 31.62 194 ALA A O 1
ATOM 1404 N N . SER A 1 195 ? 35.791 15.461 -23.882 1.00 25.55 195 SER A N 1
ATOM 1405 C CA . SER A 1 195 ? 35.068 15.930 -22.708 1.00 25.55 195 SER A CA 1
ATOM 1406 C C . SER A 1 195 ? 33.671 15.312 -22.733 1.00 25.55 195 SER A C 1
ATOM 1408 O O . SER A 1 195 ? 32.958 15.475 -23.721 1.00 25.55 195 SER A O 1
ATOM 1410 N N . TYR A 1 196 ? 33.308 14.570 -21.688 1.00 27.72 196 TYR A N 1
ATOM 1411 C CA . TYR A 1 196 ? 31.930 14.147 -21.470 1.00 27.72 196 TYR A CA 1
ATOM 1412 C C . TYR A 1 196 ? 31.123 15.398 -21.113 1.00 27.72 196 TYR A C 1
ATOM 1414 O O . TYR A 1 196 ? 31.038 15.767 -19.945 1.00 27.72 196 TYR A O 1
ATOM 1422 N N . ASP A 1 197 ? 30.582 16.074 -22.123 1.00 30.42 197 ASP A N 1
ATOM 1423 C CA . ASP A 1 197 ? 29.443 16.961 -21.921 1.00 30.42 197 ASP A CA 1
ATOM 1424 C C . ASP A 1 197 ? 28.210 16.060 -21.828 1.00 30.42 197 ASP A C 1
ATOM 1426 O O . ASP A 1 197 ? 27.649 15.632 -22.836 1.00 30.42 197 ASP A O 1
ATOM 1430 N N . GLU A 1 198 ? 27.835 15.713 -20.596 1.00 37.06 198 GLU A N 1
ATOM 1431 C CA . GLU A 1 198 ? 26.460 15.324 -20.278 1.00 37.06 198 GLU A CA 1
ATOM 1432 C C . GLU A 1 198 ? 25.546 16.425 -20.846 1.00 37.06 198 GLU A C 1
ATOM 1434 O O . GLU A 1 198 ? 25.685 17.582 -20.432 1.00 37.06 198 GLU A O 1
ATOM 1439 N N . PRO A 1 199 ? 24.659 16.144 -21.820 1.00 41.28 199 PRO A N 1
ATOM 1440 C CA . PRO A 1 199 ? 23.696 17.141 -22.248 1.00 41.28 199 PRO A CA 1
ATOM 1441 C C . PRO A 1 199 ? 22.803 17.455 -21.051 1.00 41.28 199 PRO A C 1
ATOM 1443 O O . PRO A 1 199 ? 22.135 16.575 -20.516 1.00 41.28 199 PRO A O 1
ATOM 1446 N N . ASP A 1 200 ? 22.847 18.716 -20.631 1.00 37.62 200 ASP A N 1
ATOM 1447 C CA . ASP A 1 200 ? 22.055 19.290 -19.550 1.00 37.62 200 ASP A CA 1
ATOM 1448 C C . ASP A 1 200 ? 20.574 18.968 -19.821 1.00 37.62 200 ASP A C 1
ATOM 1450 O O . ASP A 1 200 ? 19.930 19.590 -20.673 1.00 37.62 200 ASP A O 1
ATOM 1454 N N . GLU A 1 201 ? 20.054 17.926 -19.160 1.00 51.94 201 GLU A N 1
ATOM 1455 C CA . GLU A 1 201 ? 18.673 17.446 -19.266 1.00 51.94 201 GLU A CA 1
ATOM 1456 C C . GLU A 1 201 ? 17.780 18.462 -18.535 1.00 51.94 201 GLU A C 1
ATOM 1458 O O . GLU A 1 201 ? 17.249 18.256 -17.443 1.00 51.94 201 GLU A O 1
ATOM 1463 N N . THR A 1 202 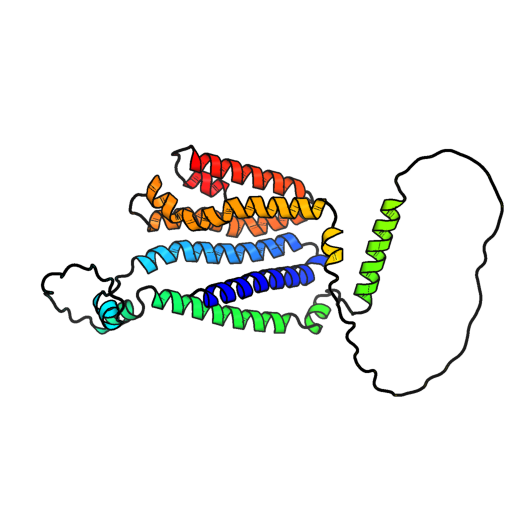? 17.707 19.660 -19.109 1.00 46.22 202 THR A N 1
ATOM 1464 C CA . THR A 1 202 ? 16.957 20.781 -18.570 1.00 46.22 202 THR A CA 1
ATOM 1465 C C . THR A 1 202 ? 15.481 20.479 -18.773 1.00 46.22 202 THR A C 1
ATOM 1467 O O . THR A 1 202 ? 14.908 20.670 -19.843 1.00 46.22 202 THR A O 1
ATOM 1470 N N . ILE A 1 203 ? 14.853 19.957 -17.718 1.00 55.28 203 ILE A N 1
ATOM 1471 C CA . ILE A 1 203 ? 13.408 19.747 -17.648 1.00 55.28 203 ILE A CA 1
ATOM 1472 C C . ILE A 1 203 ? 12.737 21.111 -17.844 1.00 55.28 203 ILE A C 1
ATOM 1474 O O . ILE A 1 203 ? 12.624 21.922 -16.920 1.00 55.28 203 ILE A O 1
ATOM 1478 N N . HIS A 1 204 ? 12.302 21.393 -19.070 1.00 62.34 204 HIS A N 1
ATOM 1479 C CA . 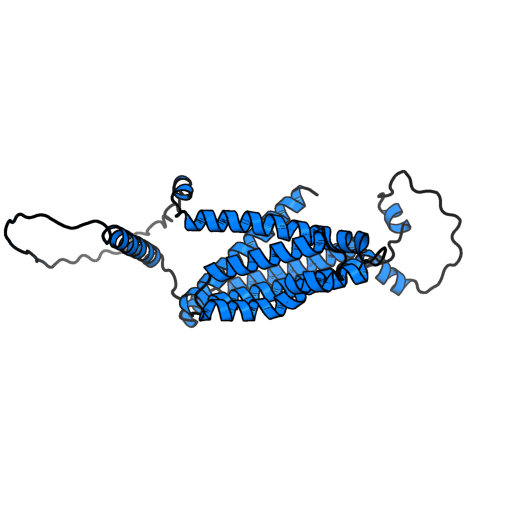HIS A 1 204 ? 11.552 22.598 -19.372 1.00 62.34 204 HIS A CA 1
ATOM 1480 C C . HIS A 1 204 ? 10.171 22.472 -18.730 1.00 62.34 204 HIS A C 1
ATOM 1482 O O . HIS A 1 204 ? 9.262 21.855 -19.280 1.00 62.34 204 HIS A O 1
ATOM 1488 N N . PHE A 1 205 ? 9.983 23.099 -17.565 1.00 64.31 205 PHE A N 1
ATOM 1489 C CA . PHE A 1 205 ? 8.715 23.048 -16.828 1.00 64.31 205 PHE A CA 1
ATOM 1490 C C . PHE A 1 205 ? 7.493 23.525 -17.642 1.00 64.31 205 PHE A C 1
ATOM 1492 O O . PHE A 1 205 ? 6.358 23.193 -17.309 1.00 64.31 205 PHE A O 1
ATOM 1499 N N . GLY A 1 206 ? 7.714 24.269 -18.732 1.00 63.34 206 GLY A N 1
ATOM 1500 C CA . GLY A 1 206 ? 6.677 24.668 -19.688 1.00 63.34 206 GLY A CA 1
ATOM 1501 C C . GLY A 1 206 ? 6.083 23.515 -20.508 1.00 63.34 206 GLY A C 1
ATOM 1502 O O . GLY A 1 206 ? 4.991 23.663 -21.047 1.00 63.34 206 GLY A O 1
ATOM 1503 N N . GLN A 1 207 ? 6.744 22.356 -20.568 1.00 64.06 207 GLN A N 1
ATOM 1504 C CA . GLN A 1 207 ? 6.215 21.159 -21.230 1.00 64.06 207 GLN A CA 1
ATOM 1505 C C . GLN A 1 207 ? 5.222 20.386 -20.348 1.00 64.06 207 GLN A C 1
ATOM 1507 O O . GLN A 1 207 ? 4.438 19.602 -20.877 1.00 64.06 207 GLN A O 1
ATOM 1512 N N . LEU A 1 208 ? 5.162 20.650 -19.031 1.00 70.25 208 LEU A N 1
ATOM 1513 C CA . LEU A 1 208 ? 4.217 19.959 -18.141 1.00 70.25 208 LEU A CA 1
ATOM 1514 C C . LEU A 1 208 ? 2.759 20.257 -18.502 1.00 70.25 208 LEU A C 1
ATOM 1516 O O . LEU A 1 208 ? 1.908 19.389 -18.361 1.00 70.25 208 LEU A O 1
ATOM 1520 N N . THR A 1 209 ? 2.444 21.460 -18.981 1.00 69.56 209 THR A N 1
ATOM 1521 C CA . TH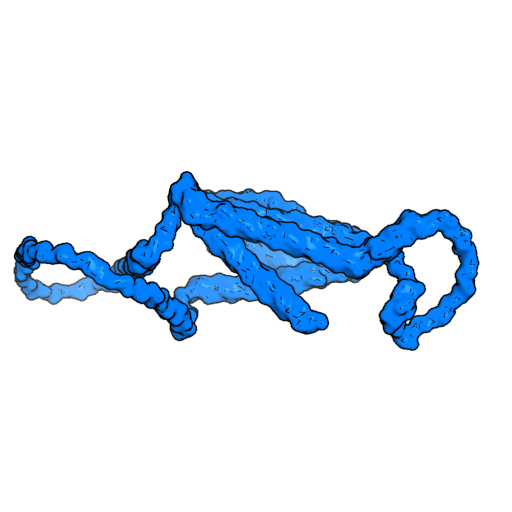R A 1 209 ? 1.069 21.824 -19.363 1.00 69.56 209 THR A CA 1
ATOM 1522 C C . THR A 1 209 ? 0.660 21.290 -20.734 1.00 69.56 209 THR A C 1
ATOM 1524 O O . THR A 1 209 ? -0.512 21.389 -21.086 1.00 69.56 209 THR A O 1
ATOM 1527 N N . SER A 1 210 ? 1.596 20.710 -21.491 1.00 78.62 210 SER A N 1
ATOM 1528 C CA . SER A 1 210 ? 1.346 20.172 -22.834 1.00 78.62 210 SER A CA 1
ATOM 1529 C C . SER A 1 210 ? 0.886 18.708 -22.818 1.00 78.62 210 SER A C 1
ATOM 1531 O O . SER A 1 210 ? 0.604 18.148 -23.872 1.00 78.62 210 SER A O 1
ATOM 1533 N N . PHE A 1 211 ? 0.786 18.076 -21.641 1.00 84.19 211 PHE A N 1
ATOM 1534 C CA . PHE A 1 211 ? 0.323 16.692 -21.532 1.00 84.19 211 PHE A CA 1
ATOM 1535 C C . PHE A 1 211 ? -1.144 16.519 -21.959 1.00 84.19 211 PHE A C 1
ATOM 1537 O O . PHE A 1 211 ? -1.974 17.399 -21.699 1.00 84.19 211 PHE A O 1
ATOM 1544 N N . PRO A 1 212 ? -1.495 15.363 -22.558 1.00 88.94 212 PRO A N 1
ATOM 1545 C CA . PRO A 1 212 ? -2.843 15.102 -23.049 1.00 88.94 212 PRO A CA 1
ATOM 1546 C C . PRO A 1 212 ? -3.873 15.136 -21.916 1.00 88.94 212 PRO A C 1
ATOM 1548 O O . PRO A 1 212 ? -3.597 14.748 -20.781 1.00 88.94 212 PRO A O 1
ATOM 1551 N N . LEU A 1 213 ? -5.111 15.525 -22.234 1.00 88.00 213 LEU A N 1
ATOM 1552 C CA . LEU A 1 213 ? -6.202 15.628 -21.255 1.00 88.00 213 LEU A CA 1
ATOM 1553 C C . LEU A 1 213 ? -6.409 14.331 -20.450 1.00 88.00 213 LEU A C 1
ATOM 1555 O O . LEU A 1 213 ? -6.703 14.386 -19.258 1.00 88.00 213 LEU A O 1
ATOM 1559 N N . THR A 1 214 ? -6.201 13.165 -21.069 1.00 87.50 214 THR A N 1
ATOM 1560 C CA . THR A 1 214 ? -6.276 11.851 -20.408 1.00 87.50 214 THR A CA 1
ATOM 1561 C C . THR A 1 214 ? -5.368 11.757 -19.181 1.00 87.50 214 THR A C 1
ATOM 1563 O O . THR A 1 214 ? -5.790 11.222 -18.157 1.00 87.50 214 THR A O 1
ATOM 1566 N N . PHE A 1 215 ? -4.153 12.309 -19.246 1.00 88.31 215 PHE A N 1
ATOM 1567 C CA . PHE A 1 215 ? -3.224 12.337 -18.116 1.00 88.31 215 PHE A CA 1
ATOM 1568 C C . PHE A 1 215 ? -3.795 13.155 -16.952 1.00 88.31 215 PHE A C 1
ATOM 1570 O O . PHE A 1 215 ? -3.870 12.670 -15.825 1.00 88.31 215 PHE A O 1
ATOM 1577 N N . TRP A 1 216 ? -4.298 14.358 -17.231 1.00 90.75 216 TRP A N 1
ATOM 1578 C CA . TRP A 1 216 ? -4.880 15.230 -16.208 1.00 90.75 216 TRP A CA 1
ATOM 1579 C C . TRP A 1 216 ? -6.133 14.642 -15.563 1.00 90.75 216 TRP A C 1
ATOM 1581 O O . TRP A 1 216 ? -6.320 14.768 -14.351 1.00 90.75 216 TRP A O 1
ATOM 1591 N N . MET A 1 217 ? -6.967 13.951 -16.344 1.00 89.38 217 MET A N 1
ATOM 1592 C CA . MET A 1 217 ? -8.127 13.234 -15.811 1.00 89.38 217 MET A CA 1
ATOM 1593 C C . MET A 1 217 ? -7.708 12.090 -14.880 1.00 89.38 217 MET A C 1
ATOM 1595 O O . MET A 1 217 ? -8.341 11.895 -13.841 1.00 89.38 217 MET A O 1
ATOM 1599 N N . LEU A 1 218 ? -6.625 11.373 -15.201 1.00 85.75 218 LEU A N 1
ATOM 1600 C CA . LEU A 1 218 ? -6.050 10.363 -14.307 1.00 85.75 218 LEU A CA 1
ATOM 1601 C C . LEU A 1 218 ? -5.502 10.999 -13.023 1.00 85.75 218 LEU A C 1
ATOM 1603 O O . LEU A 1 218 ? -5.804 10.506 -11.940 1.00 85.75 218 LEU A O 1
ATOM 1607 N N . CYS A 1 219 ? -4.788 12.125 -13.106 1.00 89.06 219 CYS A N 1
ATOM 1608 C CA . CYS A 1 219 ? -4.320 12.855 -11.922 1.00 89.06 219 CYS A CA 1
ATOM 1609 C C . CYS A 1 219 ? -5.480 13.312 -11.028 1.00 89.06 219 CYS A C 1
ATOM 1611 O O . CYS A 1 219 ? -5.436 13.119 -9.813 1.00 89.06 219 CYS A O 1
ATOM 1613 N N . ALA A 1 220 ? -6.536 13.879 -11.613 1.00 90.62 220 ALA A N 1
ATOM 1614 C CA . ALA A 1 220 ? -7.724 14.294 -10.873 1.00 90.62 220 ALA A CA 1
ATOM 1615 C C . ALA A 1 220 ? -8.411 13.101 -10.186 1.00 90.62 220 ALA A C 1
ATOM 1617 O O . ALA A 1 220 ? -8.786 13.195 -9.014 1.00 90.62 220 ALA A O 1
ATOM 1618 N N . ALA A 1 221 ? -8.523 11.964 -10.881 1.00 88.25 221 ALA A N 1
ATOM 1619 C CA . ALA A 1 221 ? -9.044 10.731 -10.301 1.00 88.25 221 ALA A CA 1
ATOM 1620 C C . ALA A 1 221 ? -8.173 10.238 -9.133 1.00 88.25 221 ALA A C 1
ATOM 1622 O O . ALA A 1 221 ? -8.718 9.887 -8.088 1.00 88.25 221 ALA A O 1
ATOM 1623 N N . CYS A 1 222 ? -6.841 10.281 -9.260 1.00 87.56 222 CYS A N 1
ATOM 1624 C CA . CYS A 1 222 ? -5.917 9.938 -8.178 1.00 87.56 222 CYS A CA 1
ATOM 1625 C C . CYS A 1 222 ? -6.101 10.843 -6.956 1.00 87.56 222 CYS A C 1
ATOM 1627 O O . CYS A 1 222 ? -6.201 10.332 -5.845 1.00 87.56 222 CYS A O 1
ATOM 1629 N N . ILE A 1 223 ? -6.212 12.164 -7.144 1.00 91.31 223 ILE A N 1
ATOM 1630 C CA . ILE A 1 223 ? -6.435 13.117 -6.042 1.00 91.31 223 ILE A CA 1
ATOM 1631 C C . ILE A 1 223 ? -7.732 12.792 -5.297 1.00 91.31 223 ILE A C 1
ATOM 1633 O O . ILE A 1 223 ? -7.740 12.757 -4.068 1.00 91.31 223 ILE A O 1
ATOM 1637 N N . MET A 1 224 ? -8.824 12.531 -6.019 1.00 90.38 224 MET A N 1
ATOM 1638 C CA . MET A 1 224 ? -10.108 12.180 -5.402 1.00 90.38 224 MET A CA 1
ATOM 1639 C C . MET A 1 224 ? -10.035 10.840 -4.663 1.00 90.38 224 MET A C 1
ATOM 1641 O O . MET A 1 224 ? -10.522 10.720 -3.539 1.00 90.38 224 MET A O 1
ATOM 1645 N N . LEU A 1 225 ? -9.402 9.841 -5.279 1.00 86.25 225 LEU A N 1
ATOM 1646 C CA . LEU A 1 225 ? -9.267 8.499 -4.724 1.00 86.25 225 LEU A CA 1
ATOM 1647 C C . LEU A 1 225 ? -8.413 8.493 -3.452 1.00 86.25 225 LEU A C 1
ATOM 1649 O O . LEU A 1 225 ? -8.852 7.993 -2.416 1.00 86.25 225 LEU A O 1
ATOM 1653 N N . TYR A 1 226 ? -7.216 9.080 -3.514 1.00 87.25 226 TYR A N 1
ATOM 1654 C CA . TYR A 1 226 ? -6.312 9.186 -2.367 1.00 87.25 226 TYR A CA 1
ATOM 1655 C C . TYR A 1 226 ? -6.887 10.113 -1.298 1.00 87.25 226 TYR A C 1
ATOM 1657 O O . TYR A 1 226 ? -6.793 9.802 -0.113 1.00 87.25 226 TYR A O 1
ATOM 1665 N N . GLY A 1 227 ? -7.542 11.205 -1.699 1.00 88.06 227 GLY A N 1
ATOM 1666 C CA . GLY A 1 227 ? -8.206 12.132 -0.786 1.00 88.06 227 GLY A CA 1
ATOM 1667 C C . GLY A 1 227 ? -9.340 11.496 0.022 1.00 88.06 227 GLY A C 1
ATOM 1668 O O . GLY A 1 227 ? -9.581 11.921 1.147 1.00 88.06 227 GLY A O 1
ATOM 1669 N N . ALA A 1 228 ? -10.006 10.465 -0.505 1.00 87.31 228 ALA A N 1
ATOM 1670 C CA . ALA A 1 228 ? -10.995 9.690 0.245 1.00 87.31 228 ALA A CA 1
ATOM 1671 C C . ALA A 1 228 ? -10.346 8.561 1.066 1.00 87.31 228 ALA A C 1
ATOM 1673 O O . ALA A 1 228 ? -10.600 8.435 2.263 1.00 87.31 228 ALA A O 1
ATOM 1674 N N . ALA A 1 229 ? -9.488 7.752 0.437 1.00 85.50 229 ALA A N 1
ATOM 1675 C CA . ALA A 1 229 ? -8.980 6.520 1.035 1.00 85.50 229 ALA A CA 1
ATOM 1676 C C . ALA A 1 229 ? -7.905 6.753 2.109 1.00 85.50 229 ALA A C 1
ATOM 1678 O O . ALA A 1 229 ? -7.968 6.147 3.178 1.00 85.50 229 ALA A O 1
ATOM 1679 N N . VAL A 1 230 ? -6.922 7.625 1.857 1.00 87.31 230 VAL A N 1
ATOM 1680 C CA . VAL A 1 230 ? -5.772 7.803 2.763 1.00 87.31 230 VAL A CA 1
ATOM 1681 C C . VAL A 1 230 ? -6.202 8.370 4.121 1.00 87.31 230 VAL A C 1
ATOM 1683 O O . VAL A 1 230 ? -5.841 7.780 5.143 1.00 87.31 230 VAL A O 1
ATOM 1686 N N . PRO A 1 231 ? -7.016 9.446 4.199 1.00 89.50 231 PRO A N 1
ATOM 1687 C CA . PRO A 1 231 ? -7.503 9.934 5.485 1.00 89.50 231 PRO A CA 1
ATOM 1688 C C . PRO A 1 231 ? -8.342 8.896 6.219 1.00 89.50 231 PRO A C 1
ATOM 1690 O O . PRO A 1 231 ? -8.201 8.777 7.432 1.00 89.50 231 PRO A O 1
ATOM 1693 N N . PHE A 1 232 ? -9.167 8.128 5.493 1.00 88.69 232 PHE A N 1
ATOM 1694 C CA . PHE A 1 232 ? -9.953 7.050 6.082 1.00 88.69 232 PHE A CA 1
ATOM 1695 C C . PHE A 1 232 ? -9.050 6.036 6.785 1.00 88.69 232 PHE A C 1
ATOM 1697 O O . PHE A 1 232 ? -9.253 5.804 7.972 1.00 88.69 232 PHE A O 1
ATOM 1704 N N . PHE A 1 233 ? -8.008 5.515 6.127 1.00 85.94 233 PHE A N 1
ATOM 1705 C CA . PHE A 1 233 ? -7.068 4.585 6.766 1.00 85.94 233 PHE A CA 1
ATOM 1706 C C . PHE A 1 233 ? -6.374 5.190 7.994 1.00 85.94 233 PHE A C 1
ATOM 1708 O O . PHE A 1 233 ? -6.179 4.493 8.984 1.00 85.94 233 PHE A O 1
ATOM 1715 N N . HIS A 1 234 ? -6.074 6.490 7.995 1.00 87.75 234 HIS A N 1
ATOM 1716 C CA . HIS A 1 234 ? -5.478 7.140 9.166 1.00 87.75 234 HIS A CA 1
ATOM 1717 C C . HIS A 1 234 ? -6.414 7.260 10.375 1.00 87.75 234 HIS A C 1
ATOM 1719 O O . HIS A 1 234 ? -5.927 7.243 11.502 1.00 87.75 234 HIS A O 1
ATOM 1725 N N . ILE A 1 235 ? -7.726 7.393 10.163 1.00 89.81 235 ILE A N 1
ATOM 1726 C CA . ILE A 1 235 ? -8.713 7.563 11.248 1.00 89.81 235 ILE A CA 1
ATOM 1727 C C . ILE A 1 235 ? -9.525 6.292 11.531 1.00 89.81 235 ILE A C 1
ATOM 1729 O O . ILE A 1 235 ? -10.342 6.266 12.450 1.00 89.81 235 ILE A O 1
ATOM 1733 N N . CYS A 1 236 ? -9.347 5.243 10.728 1.00 88.25 236 CYS A N 1
ATOM 1734 C CA . CYS A 1 236 ? -10.240 4.090 10.691 1.00 88.25 236 CYS A CA 1
ATOM 1735 C C . CYS A 1 236 ? -10.317 3.344 12.028 1.00 88.25 236 CYS A C 1
ATOM 1737 O O . CYS A 1 236 ? -11.403 2.949 12.455 1.00 88.25 236 CYS A O 1
ATOM 1739 N N . THR A 1 237 ? -9.174 3.145 12.687 1.00 88.31 237 THR A N 1
ATOM 1740 C CA . THR A 1 237 ? -9.109 2.429 13.969 1.00 88.31 237 THR A CA 1
ATOM 1741 C C . THR A 1 237 ? -9.880 3.169 15.063 1.00 88.31 237 THR A C 1
ATOM 1743 O O . THR A 1 237 ? -10.628 2.540 15.813 1.00 88.31 237 THR A O 1
ATOM 1746 N N . ASP A 1 238 ? -9.772 4.497 15.119 1.00 89.06 238 ASP A N 1
ATOM 1747 C CA . ASP A 1 238 ? -10.513 5.318 16.083 1.00 89.06 238 ASP A CA 1
ATOM 1748 C C . ASP A 1 238 ? -12.007 5.341 15.741 1.00 89.06 238 ASP A C 1
ATOM 1750 O O . ASP A 1 238 ? -12.853 5.096 16.601 1.00 89.06 238 ASP A O 1
ATOM 1754 N N . PHE A 1 239 ? -12.345 5.506 14.458 1.00 91.00 239 PHE A N 1
ATOM 1755 C CA . PHE A 1 239 ? -13.726 5.449 13.974 1.00 91.00 239 PHE A CA 1
ATOM 1756 C C . PHE A 1 239 ? -14.422 4.127 14.339 1.00 91.00 239 PHE A C 1
ATOM 1758 O O . PHE A 1 239 ? -15.590 4.117 14.738 1.00 91.00 239 PHE A O 1
ATOM 1765 N N . PHE A 1 240 ? -13.722 2.996 14.227 1.00 91.56 240 PHE A N 1
ATOM 1766 C CA . PHE A 1 240 ? -14.263 1.694 14.607 1.00 91.56 240 PHE A CA 1
ATOM 1767 C C . PHE A 1 240 ? -14.422 1.514 16.107 1.00 91.56 240 PHE A C 1
ATOM 1769 O O . PHE A 1 240 ? -15.430 0.937 16.523 1.00 91.56 240 PHE A O 1
ATOM 1776 N N . GLN A 1 241 ? -13.499 2.036 16.909 1.00 91.19 241 GLN A N 1
ATOM 1777 C CA . GLN A 1 241 ? -13.636 2.015 18.362 1.00 91.19 241 GLN A CA 1
ATOM 1778 C C . GLN A 1 241 ? -14.820 2.866 18.828 1.00 91.19 241 GLN A C 1
ATOM 1780 O O . GLN A 1 241 ? -15.600 2.427 19.668 1.00 91.19 241 GLN A O 1
ATOM 1785 N N . GLU A 1 242 ? -15.013 4.051 18.251 1.00 90.12 242 GLU A N 1
ATOM 1786 C CA . GLU A 1 242 ? -16.120 4.931 18.631 1.00 90.12 242 GLU A CA 1
ATOM 1787 C C . GLU A 1 242 ? -17.485 4.388 18.186 1.00 90.12 242 GLU A C 1
ATOM 1789 O O . GLU A 1 242 ? -18.459 4.448 18.941 1.00 90.12 242 GLU A O 1
ATOM 1794 N N . LYS A 1 243 ? -17.578 3.864 16.955 1.00 89.06 243 LYS A N 1
ATOM 1795 C CA . LYS A 1 243 ? -18.867 3.510 16.339 1.00 89.06 243 LYS A CA 1
ATOM 1796 C C . LYS A 1 243 ? -19.287 2.051 16.541 1.00 89.06 243 LYS A C 1
ATOM 1798 O O . LYS A 1 243 ? -20.490 1.795 16.614 1.00 89.06 243 LYS A O 1
ATOM 1803 N N . TYR A 1 244 ? -18.347 1.103 16.587 1.00 88.50 244 TYR A N 1
ATOM 1804 C CA . TYR A 1 244 ? -18.654 -0.337 16.537 1.00 88.50 244 TYR A CA 1
ATOM 1805 C C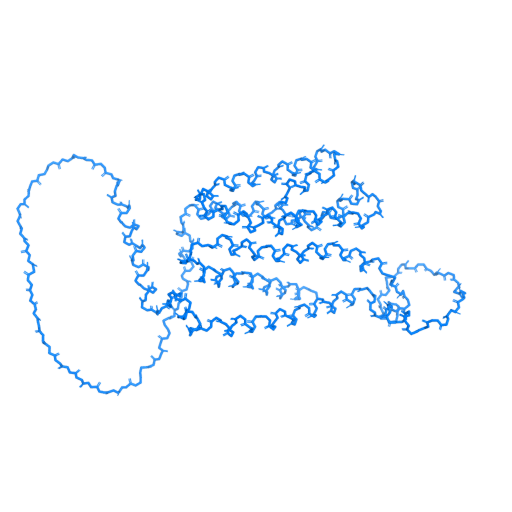 . TYR A 1 244 ? -18.104 -1.144 17.720 1.00 88.50 244 TYR A C 1
ATOM 1807 O O . TYR A 1 244 ? -18.790 -2.057 18.177 1.00 88.50 244 TYR A O 1
ATOM 1815 N N . TYR A 1 245 ? -16.913 -0.816 18.225 1.00 89.38 245 TYR A N 1
ATOM 1816 C CA . TYR A 1 245 ? -16.194 -1.603 19.235 1.00 89.38 245 TYR A CA 1
ATOM 1817 C C . TYR A 1 245 ? -15.711 -0.718 20.401 1.00 89.38 245 TYR A C 1
ATOM 1819 O O . TYR A 1 245 ? -14.513 -0.448 20.522 1.00 89.38 245 TYR A O 1
ATOM 1827 N N . PRO A 1 246 ? -16.626 -0.230 21.262 1.00 86.38 246 PRO A N 1
ATOM 1828 C CA . PRO A 1 246 ? -16.282 0.717 22.319 1.00 86.38 246 PRO A CA 1
ATOM 1829 C C . PRO A 1 246 ? -15.266 0.125 23.302 1.00 86.38 246 PRO A C 1
ATOM 1831 O O . PRO A 1 246 ? -15.585 -0.785 24.064 1.00 86.38 246 PRO A O 1
ATOM 1834 N N . GLY A 1 247 ? -14.050 0.680 23.300 1.00 78.19 247 GLY A N 1
ATOM 1835 C CA . GLY A 1 247 ? -12.967 0.299 24.212 1.00 78.19 247 GLY A CA 1
ATOM 1836 C C . GLY A 1 247 ? -12.186 -0.962 23.825 1.00 78.19 247 GLY A C 1
ATOM 1837 O O . GLY A 1 247 ? -11.406 -1.434 24.650 1.00 78.19 247 GLY A O 1
ATOM 1838 N N . ASP A 1 248 ? -12.365 -1.490 22.608 1.00 86.56 248 ASP A N 1
ATOM 1839 C CA . ASP A 1 248 ? -11.622 -2.653 22.097 1.00 86.56 248 ASP A CA 1
ATOM 1840 C C . ASP A 1 248 ? -10.739 -2.271 20.885 1.00 86.56 248 ASP A C 1
ATOM 1842 O O . ASP A 1 248 ? -11.150 -2.406 19.723 1.00 86.56 248 ASP A O 1
ATOM 1846 N N . PRO A 1 249 ? -9.515 -1.760 21.130 1.00 84.81 249 PRO A N 1
ATOM 1847 C CA . PRO A 1 249 ? -8.586 -1.391 20.064 1.00 84.81 249 PRO A CA 1
ATOM 1848 C C . PRO A 1 249 ? -8.031 -2.607 19.307 1.00 84.81 249 PRO A C 1
ATOM 1850 O O . PRO A 1 249 ? -7.623 -2.469 18.153 1.00 84.81 249 PRO A O 1
ATOM 1853 N N . GLN A 1 250 ? -8.019 -3.799 19.914 1.00 86.44 250 GLN A N 1
ATOM 1854 C CA . GLN A 1 250 ? -7.531 -5.017 19.264 1.00 86.44 250 GLN A CA 1
ATOM 1855 C C . GLN A 1 250 ? -8.503 -5.478 18.176 1.00 86.44 250 GLN A C 1
ATOM 1857 O O . GLN A 1 250 ? -8.084 -5.767 17.052 1.00 86.44 250 GLN A O 1
ATOM 1862 N N . GLN A 1 251 ? -9.804 -5.500 18.475 1.00 88.12 251 GLN A N 1
ATOM 1863 C CA . GLN A 1 251 ? -10.825 -5.856 17.493 1.00 88.12 251 GLN A CA 1
ATOM 1864 C C . GLN A 1 251 ? -10.915 -4.818 16.365 1.00 88.12 251 GLN A C 1
ATOM 1866 O O . GLN A 1 251 ? -11.058 -5.193 15.199 1.00 88.12 251 GLN A O 1
ATOM 1871 N N . ALA A 1 252 ? -10.782 -3.526 16.680 1.00 89.00 252 ALA A N 1
ATOM 1872 C CA . ALA A 1 252 ? -10.761 -2.465 15.674 1.00 89.00 252 ALA A CA 1
ATOM 1873 C C . ALA A 1 252 ? -9.557 -2.581 14.719 1.00 89.00 252 ALA A C 1
ATOM 1875 O O . ALA A 1 252 ? -9.748 -2.510 13.503 1.00 89.00 252 ALA A O 1
ATOM 1876 N N . GLY A 1 253 ? -8.354 -2.832 15.252 1.00 88.31 253 GLY A N 1
ATOM 1877 C CA . GLY A 1 253 ? -7.147 -3.062 14.448 1.00 88.31 253 GLY A CA 1
ATOM 1878 C C . GLY A 1 253 ? -7.267 -4.293 13.545 1.00 88.31 253 GLY A C 1
ATOM 1879 O O . GLY A 1 253 ? -6.939 -4.231 12.360 1.00 88.31 253 GLY A O 1
ATOM 1880 N N . PHE A 1 254 ? -7.852 -5.387 14.050 1.00 90.31 254 PHE A N 1
ATOM 1881 C CA . PHE A 1 254 ? -8.118 -6.571 13.228 1.00 90.31 254 PHE A CA 1
ATOM 1882 C C . PHE A 1 254 ? -9.035 -6.250 12.037 1.00 90.31 254 PHE A C 1
ATOM 1884 O O . PHE A 1 254 ? -8.722 -6.619 10.906 1.00 90.31 254 PHE A O 1
ATOM 1891 N N . VAL A 1 255 ? -10.139 -5.524 12.259 1.00 91.69 255 VAL A N 1
ATOM 1892 C CA . VAL A 1 255 ? -11.072 -5.144 11.181 1.00 91.69 255 VAL A CA 1
ATOM 1893 C C . VAL A 1 255 ? -10.430 -4.171 10.187 1.00 91.69 255 VAL A C 1
ATOM 1895 O O . VAL A 1 255 ? -10.700 -4.277 8.990 1.00 91.69 255 VAL A O 1
ATOM 1898 N N . MET A 1 256 ? -9.559 -3.269 10.649 1.00 90.75 256 MET A N 1
ATOM 1899 C CA . MET A 1 256 ? -8.777 -2.386 9.777 1.00 90.75 256 MET A CA 1
ATOM 1900 C C . MET A 1 256 ? -7.798 -3.156 8.884 1.00 90.75 256 MET A C 1
ATOM 1902 O O . MET A 1 256 ? -7.601 -2.748 7.749 1.00 90.75 256 MET A O 1
ATOM 1906 N N . SER A 1 257 ? -7.272 -4.298 9.339 1.00 92.50 257 SER A N 1
ATOM 1907 C CA . SER A 1 257 ? -6.357 -5.129 8.543 1.00 92.50 257 SER A CA 1
ATOM 1908 C C . SER A 1 257 ? -7.042 -6.004 7.478 1.00 92.50 257 SER A C 1
ATOM 1910 O O . SER A 1 257 ? -6.362 -6.591 6.637 1.00 92.50 257 SER A O 1
ATOM 1912 N N . ILE A 1 258 ? -8.382 -6.112 7.483 1.00 92.62 258 ILE A N 1
ATOM 1913 C CA . ILE A 1 258 ? -9.138 -6.942 6.522 1.00 92.62 258 ILE A CA 1
ATOM 1914 C C . ILE A 1 258 ? -8.899 -6.511 5.064 1.00 92.62 258 ILE A C 1
ATOM 1916 O O . ILE A 1 258 ? -8.570 -7.388 4.261 1.00 92.62 258 ILE A O 1
ATOM 1920 N N . PRO A 1 259 ? -9.036 -5.218 4.692 1.00 92.00 259 PRO A N 1
ATOM 1921 C CA . PRO A 1 259 ? -8.782 -4.767 3.328 1.00 92.00 259 PRO A CA 1
ATOM 1922 C C . PRO A 1 259 ? -7.350 -5.070 2.884 1.00 92.00 259 PRO A C 1
ATOM 1924 O O . PRO A 1 259 ? -7.149 -5.593 1.793 1.00 92.00 259 PRO A O 1
ATOM 1927 N N . ASP A 1 260 ? -6.358 -4.836 3.749 1.00 91.50 260 ASP A N 1
ATOM 1928 C CA . ASP A 1 260 ? -4.958 -5.136 3.439 1.00 91.50 260 ASP A CA 1
ATOM 1929 C C . ASP A 1 260 ? -4.713 -6.640 3.282 1.00 91.50 260 ASP A C 1
ATOM 1931 O O . ASP A 1 260 ? -3.985 -7.059 2.382 1.00 91.50 260 ASP A O 1
ATOM 1935 N N . GLY A 1 261 ? -5.372 -7.471 4.091 1.00 92.56 261 GLY A N 1
ATOM 1936 C CA . GLY A 1 261 ? -5.335 -8.922 3.949 1.00 92.56 261 GLY A CA 1
ATOM 1937 C C . GLY A 1 261 ? -5.910 -9.395 2.613 1.00 92.56 261 GLY A C 1
ATOM 1938 O O . GLY A 1 261 ? -5.300 -10.228 1.945 1.00 92.56 261 GLY A O 1
ATOM 1939 N N . ILE A 1 262 ? -7.050 -8.847 2.184 1.00 93.69 262 ILE A N 1
ATOM 1940 C CA . ILE A 1 262 ? -7.650 -9.172 0.880 1.00 93.69 262 ILE A CA 1
ATOM 1941 C C . ILE A 1 262 ? -6.742 -8.683 -0.249 1.00 93.69 262 ILE A C 1
ATOM 1943 O O . ILE A 1 262 ? -6.378 -9.471 -1.123 1.00 93.69 262 ILE A O 1
ATOM 1947 N N . SER A 1 263 ? -6.300 -7.428 -0.195 1.00 92.44 263 SER A N 1
ATOM 1948 C CA . SER A 1 263 ? -5.418 -6.828 -1.195 1.00 92.44 263 SER A CA 1
ATOM 1949 C C . SER A 1 263 ? -4.052 -7.522 -1.284 1.00 92.44 263 SER A C 1
ATOM 1951 O O . SER A 1 263 ? -3.487 -7.579 -2.376 1.00 92.44 263 SER A O 1
ATOM 1953 N N . ALA A 1 264 ? -3.527 -8.107 -0.202 1.00 92.81 264 ALA A N 1
ATOM 1954 C CA . ALA A 1 264 ? -2.282 -8.880 -0.226 1.00 92.81 264 ALA A CA 1
ATOM 1955 C C . ALA A 1 264 ? -2.343 -10.067 -1.203 1.00 92.81 264 ALA A C 1
ATOM 1957 O O . ALA A 1 264 ? -1.376 -10.349 -1.906 1.00 92.81 264 ALA A O 1
ATOM 1958 N N . PHE A 1 265 ? -3.491 -10.739 -1.300 1.00 93.25 265 PHE A N 1
ATOM 1959 C CA . PHE A 1 265 ? -3.690 -11.838 -2.252 1.00 93.25 265 PHE A CA 1
ATOM 1960 C C . PHE A 1 265 ? -4.371 -11.381 -3.547 1.00 93.25 265 PHE A C 1
ATOM 1962 O O . PHE A 1 265 ? -4.133 -11.949 -4.614 1.00 93.25 265 PHE A O 1
ATOM 1969 N N . GLY A 1 266 ? -5.208 -10.348 -3.466 1.00 91.19 266 GLY A N 1
ATOM 1970 C CA . GLY A 1 266 ? -5.976 -9.805 -4.578 1.00 91.19 266 GLY A CA 1
ATOM 1971 C C . GLY A 1 266 ? -5.134 -8.993 -5.557 1.00 91.19 266 GLY A C 1
ATOM 1972 O O . GLY A 1 266 ? -5.358 -9.094 -6.760 1.00 91.19 266 GLY A O 1
ATOM 1973 N N . SER A 1 267 ? -4.131 -8.243 -5.090 1.00 92.56 267 SER A N 1
ATOM 1974 C CA . SER A 1 267 ? -3.330 -7.351 -5.947 1.00 92.56 267 SER A CA 1
ATOM 1975 C C . SER A 1 267 ? -2.555 -8.089 -7.047 1.00 92.56 267 SER A C 1
ATOM 1977 O O . SER A 1 267 ? -2.634 -7.653 -8.196 1.00 92.56 267 SER A O 1
ATOM 1979 N N . PRO A 1 268 ? -1.873 -9.226 -6.791 1.00 93.62 268 PRO A N 1
ATOM 1980 C CA . PRO A 1 268 ? -1.208 -9.992 -7.846 1.00 93.62 268 PRO A CA 1
ATOM 1981 C C . PRO A 1 268 ? -2.211 -10.587 -8.842 1.00 93.62 268 PRO A C 1
ATOM 1983 O O . PRO A 1 268 ? -1.987 -10.545 -10.051 1.00 93.62 268 PRO A O 1
ATOM 1986 N N . LEU A 1 269 ? -3.350 -11.096 -8.356 1.00 92.62 269 LEU A N 1
ATOM 1987 C CA . LEU A 1 269 ? -4.417 -11.649 -9.199 1.00 92.62 269 LEU A CA 1
ATOM 1988 C C . LEU A 1 269 ? -5.044 -10.575 -10.095 1.00 92.62 269 LEU A C 1
ATOM 1990 O O . LEU A 1 269 ? -5.232 -10.795 -11.292 1.00 92.62 269 LEU A O 1
ATOM 1994 N N . CYS A 1 270 ? -5.330 -9.405 -9.526 1.00 89.62 270 CYS A N 1
ATOM 1995 C CA . CYS A 1 270 ? -5.842 -8.250 -10.247 1.00 89.62 270 CYS A CA 1
ATOM 1996 C C . CYS A 1 270 ? -4.815 -7.762 -11.272 1.00 89.62 270 CYS A C 1
ATOM 1998 O O . CYS A 1 270 ? -5.168 -7.561 -12.429 1.00 89.62 270 CYS A O 1
ATOM 2000 N N . GLY A 1 271 ? -3.538 -7.673 -10.896 1.00 89.00 271 GLY A N 1
ATOM 2001 C CA . GLY A 1 271 ? -2.442 -7.326 -11.800 1.00 89.00 271 GLY A CA 1
ATOM 2002 C C . GLY A 1 271 ? -2.350 -8.261 -13.007 1.00 89.00 271 GLY A C 1
ATOM 2003 O O . GLY A 1 271 ? -2.323 -7.808 -14.150 1.00 89.00 271 GLY A O 1
ATOM 2004 N N . PHE A 1 272 ? -2.415 -9.571 -12.770 1.00 90.31 272 PHE A N 1
ATOM 2005 C CA . PHE A 1 272 ? -2.466 -10.574 -13.834 1.00 90.31 272 PHE A CA 1
ATOM 2006 C C . PHE A 1 272 ? -3.715 -10.442 -14.721 1.00 90.31 272 PHE A C 1
ATOM 2008 O O . PHE A 1 272 ? -3.646 -10.597 -15.943 1.00 90.31 272 PHE A O 1
ATOM 2015 N N . PHE A 1 273 ? -4.871 -10.147 -14.124 1.00 89.31 273 PHE A N 1
ATOM 2016 C CA . PHE A 1 273 ? -6.114 -9.930 -14.861 1.00 89.31 273 PHE A CA 1
ATOM 2017 C C . PHE A 1 273 ? -6.056 -8.663 -15.726 1.00 89.31 273 PHE A C 1
ATOM 2019 O O . PHE A 1 273 ? -6.473 -8.688 -16.886 1.00 89.31 273 PHE A O 1
ATOM 2026 N N . VAL A 1 274 ? -5.494 -7.575 -15.196 1.00 88.00 274 VAL A N 1
ATOM 2027 C CA . VAL A 1 274 ? -5.272 -6.306 -15.905 1.00 88.00 274 VAL A CA 1
ATOM 2028 C C . VAL A 1 274 ? -4.391 -6.526 -17.131 1.00 88.00 274 VAL A C 1
ATOM 2030 O O . VAL A 1 274 ? -4.720 -6.026 -18.212 1.00 88.00 274 VAL A O 1
ATOM 2033 N N . ASP A 1 275 ? -3.320 -7.307 -16.978 1.00 89.12 275 ASP A N 1
ATOM 2034 C CA . ASP A 1 275 ? -2.402 -7.642 -18.070 1.00 89.12 275 ASP A CA 1
ATOM 2035 C C . ASP A 1 275 ? -3.090 -8.453 -19.180 1.00 89.12 275 ASP A C 1
ATOM 2037 O O . ASP A 1 275 ? -2.764 -8.294 -20.355 1.00 89.12 275 ASP A O 1
ATOM 2041 N N . ARG A 1 276 ? -4.080 -9.288 -18.838 1.00 84.81 276 ARG A N 1
ATOM 2042 C CA . ARG A 1 276 ? -4.788 -10.157 -19.797 1.00 84.81 276 ARG A CA 1
ATOM 2043 C C . ARG A 1 276 ? -5.974 -9.497 -20.492 1.00 84.81 276 ARG A C 1
ATOM 2045 O O . ARG A 1 276 ? -6.240 -9.805 -21.650 1.00 84.81 276 ARG A O 1
ATOM 2052 N N . VAL A 1 277 ? -6.727 -8.652 -19.791 1.00 82.12 277 VAL A N 1
ATOM 2053 C CA . VAL A 1 277 ? -8.032 -8.159 -20.269 1.00 82.12 277 VAL A CA 1
ATOM 2054 C C . VAL A 1 277 ? -7.926 -6.823 -21.006 1.00 82.12 277 VAL A C 1
ATOM 2056 O O . VAL A 1 277 ? -8.838 -6.471 -21.749 1.00 82.12 277 VAL A O 1
ATOM 2059 N N . GLY A 1 278 ? -6.839 -6.063 -20.836 1.00 72.06 278 GLY A N 1
ATOM 2060 C CA . GLY A 1 278 ? -6.570 -4.838 -21.609 1.00 72.06 278 GLY A CA 1
ATOM 2061 C C . GLY A 1 278 ? -7.526 -3.658 -21.351 1.00 72.06 278 GLY A C 1
ATOM 2062 O O . GLY A 1 278 ? -7.302 -2.561 -21.854 1.00 72.06 278 GLY A O 1
ATOM 2063 N N . ARG A 1 279 ? -8.570 -3.820 -20.525 1.00 74.25 279 ARG A N 1
ATOM 2064 C CA . ARG A 1 279 ? -9.598 -2.797 -20.238 1.00 74.25 279 ARG A CA 1
ATOM 2065 C C . ARG A 1 279 ? -9.314 -2.025 -18.945 1.00 74.25 279 ARG A C 1
ATOM 2067 O O . ARG A 1 279 ? -10.122 -2.007 -18.016 1.00 74.25 279 ARG A O 1
ATOM 2074 N N . ARG A 1 280 ? -8.156 -1.362 -18.896 1.00 79.81 280 ARG A N 1
ATOM 2075 C CA . ARG A 1 280 ? -7.663 -0.628 -17.711 1.00 79.81 280 ARG A CA 1
ATOM 2076 C C . ARG A 1 280 ? -8.635 0.467 -17.241 1.00 79.81 280 ARG A C 1
ATOM 2078 O O . ARG A 1 280 ? -8.899 0.583 -16.051 1.00 79.81 280 ARG A O 1
ATOM 2085 N N . GLY A 1 281 ? -9.247 1.204 -18.173 1.00 79.75 281 GLY A N 1
ATOM 2086 C CA . GLY A 1 281 ? -10.174 2.298 -17.848 1.00 79.75 281 GLY A CA 1
ATOM 2087 C C . GLY A 1 281 ? -11.457 1.861 -17.124 1.00 79.75 281 GLY A C 1
ATOM 2088 O O . GLY A 1 281 ? -11.893 2.529 -16.192 1.00 79.75 281 GLY A O 1
ATOM 2089 N N . SER A 1 282 ? -12.050 0.713 -17.478 1.00 83.69 282 SER A N 1
ATOM 2090 C CA . SER A 1 282 ? -13.263 0.225 -16.792 1.00 83.69 282 SER A CA 1
ATOM 2091 C C . SER A 1 282 ? -12.999 -0.259 -15.365 1.00 83.69 282 SER A C 1
ATOM 2093 O O . SER A 1 282 ? -13.904 -0.231 -14.529 1.00 83.69 282 SER A O 1
ATOM 2095 N N . LEU A 1 283 ? -11.765 -0.682 -15.069 1.00 84.69 283 LEU A N 1
ATOM 2096 C CA . LEU A 1 283 ? -11.370 -1.069 -13.715 1.00 84.69 283 LEU A CA 1
ATOM 2097 C C . LEU A 1 283 ? -11.341 0.141 -12.782 1.00 84.69 283 LEU A C 1
ATOM 2099 O O . LEU A 1 283 ? -11.800 0.027 -11.651 1.00 84.69 283 LEU A O 1
ATOM 2103 N N . LEU A 1 284 ? -10.913 1.307 -13.279 1.00 85.69 284 LEU A N 1
ATOM 2104 C CA . LEU A 1 284 ? -10.956 2.554 -12.511 1.00 85.69 284 LEU A CA 1
ATOM 2105 C C . LEU A 1 284 ? -12.393 2.920 -12.122 1.00 85.69 284 LEU A C 1
ATOM 2107 O O . LEU A 1 284 ? -12.655 3.193 -10.956 1.00 85.69 284 LEU A O 1
ATOM 2111 N N . ILE A 1 285 ? -13.340 2.833 -13.064 1.00 89.75 285 ILE A N 1
ATOM 2112 C CA . ILE A 1 285 ? -14.764 3.098 -12.788 1.00 89.75 285 ILE A CA 1
ATOM 2113 C C . ILE A 1 285 ? -15.297 2.130 -11.727 1.00 89.75 285 ILE A C 1
ATOM 2115 O O . ILE A 1 285 ? -15.968 2.546 -10.784 1.00 89.75 285 ILE A O 1
ATOM 2119 N N . THR A 1 286 ? -14.978 0.842 -11.865 1.00 89.12 286 THR A N 1
ATOM 2120 C CA . THR A 1 286 ? -15.419 -0.187 -10.914 1.00 89.12 286 THR A CA 1
ATOM 2121 C C . THR A 1 286 ? -14.845 0.076 -9.519 1.00 89.12 286 THR A C 1
ATOM 2123 O O . THR A 1 286 ? -15.595 0.071 -8.547 1.00 89.12 286 THR A O 1
ATOM 2126 N N . ALA A 1 287 ? -13.551 0.392 -9.414 1.00 89.19 287 ALA A N 1
ATOM 2127 C CA . ALA A 1 287 ? -12.894 0.711 -8.147 1.00 89.19 287 ALA A CA 1
ATOM 2128 C C . ALA A 1 287 ? -13.489 1.963 -7.480 1.00 89.19 287 ALA A C 1
ATOM 2130 O O . ALA A 1 287 ? -13.802 1.942 -6.290 1.00 89.19 287 ALA A O 1
ATOM 2131 N N . SER A 1 288 ? -13.720 3.036 -8.245 1.00 90.31 288 SER A N 1
ATOM 2132 C CA . SER A 1 288 ? -14.348 4.256 -7.723 1.00 90.31 288 SER A CA 1
ATOM 2133 C C . SER A 1 288 ? -15.769 4.005 -7.207 1.00 90.31 288 SER A C 1
ATOM 2135 O O . SER A 1 288 ? -16.131 4.523 -6.151 1.00 90.31 288 SER A O 1
ATOM 2137 N N . LEU A 1 289 ? -16.564 3.185 -7.906 1.00 92.06 289 LEU A N 1
ATOM 2138 C CA . LEU A 1 289 ? -17.905 2.802 -7.452 1.00 92.06 289 LEU A CA 1
ATOM 2139 C C . LEU A 1 289 ? -17.860 1.984 -6.157 1.00 92.06 289 LEU A C 1
ATOM 2141 O O . LEU A 1 289 ? -18.642 2.260 -5.248 1.00 92.06 289 LEU A O 1
ATOM 2145 N N . LEU A 1 290 ? -16.944 1.018 -6.046 1.00 91.75 290 LEU A N 1
ATOM 2146 C CA . LEU A 1 290 ? -16.778 0.215 -4.830 1.00 91.75 290 LEU A CA 1
ATOM 2147 C C . LEU A 1 290 ? -16.413 1.091 -3.630 1.00 91.75 290 LEU A C 1
ATOM 2149 O O . LEU A 1 290 ? -17.063 1.002 -2.592 1.00 91.75 290 LEU A O 1
ATOM 2153 N N . ILE A 1 291 ? -15.456 2.005 -3.790 1.00 91.38 291 ILE A N 1
ATOM 2154 C CA . ILE A 1 291 ? -15.038 2.915 -2.715 1.00 91.38 291 ILE A CA 1
ATOM 2155 C C . ILE A 1 291 ? -16.170 3.856 -2.307 1.00 91.38 291 ILE A C 1
ATOM 2157 O O . ILE A 1 291 ? -16.374 4.071 -1.108 1.00 91.38 291 ILE A O 1
ATOM 2161 N N . PHE A 1 292 ? -16.937 4.375 -3.270 1.00 93.00 292 PHE A N 1
ATOM 2162 C CA . PHE A 1 292 ? -18.121 5.185 -2.991 1.00 93.00 292 PHE A CA 1
ATOM 2163 C C . PHE A 1 292 ? -19.169 4.401 -2.190 1.00 93.00 292 PHE A C 1
ATOM 2165 O O . PHE A 1 292 ? -19.664 4.896 -1.175 1.00 93.00 292 PHE A O 1
ATOM 2172 N N . ILE A 1 293 ? -19.471 3.164 -2.600 1.00 94.25 293 ILE A N 1
ATOM 2173 C CA . ILE A 1 293 ? -20.412 2.291 -1.889 1.00 94.25 293 ILE A CA 1
ATOM 2174 C C . ILE A 1 293 ? -19.894 2.005 -0.479 1.00 94.25 293 ILE A C 1
ATOM 2176 O O . ILE A 1 293 ? -20.641 2.187 0.477 1.00 94.25 293 ILE A O 1
ATOM 2180 N N . THR A 1 294 ? -18.624 1.632 -0.319 1.00 93.56 294 THR A N 1
ATOM 2181 C CA . THR A 1 294 ? -18.013 1.370 0.990 1.00 93.56 294 THR A CA 1
ATOM 2182 C C . THR A 1 294 ? -18.133 2.567 1.930 1.00 93.56 294 THR A C 1
ATOM 2184 O O . THR A 1 294 ? -18.601 2.412 3.060 1.00 93.56 294 THR A O 1
ATOM 2187 N N . HIS A 1 295 ? -17.770 3.769 1.475 1.00 91.50 295 HIS A N 1
ATOM 2188 C CA . HIS A 1 295 ? -17.884 4.978 2.295 1.00 91.50 295 HIS A CA 1
ATOM 2189 C C . HIS A 1 295 ? -19.345 5.300 2.622 1.00 91.50 295 HIS A C 1
ATOM 2191 O O . HIS A 1 295 ? -19.651 5.649 3.761 1.00 91.50 295 HIS A O 1
ATOM 2197 N N . GLY A 1 296 ? -20.266 5.119 1.669 1.00 92.75 296 GLY A N 1
ATOM 2198 C CA . GLY A 1 296 ? -21.702 5.274 1.905 1.00 92.75 296 GLY A CA 1
ATOM 2199 C C . GLY A 1 296 ? -22.238 4.289 2.949 1.00 92.75 296 GLY A C 1
ATOM 2200 O O . GLY A 1 296 ? -22.971 4.684 3.858 1.00 92.75 296 GLY A O 1
ATOM 2201 N N . LEU A 1 297 ? -21.824 3.021 2.873 1.00 93.69 297 LEU A N 1
ATOM 2202 C CA . LEU A 1 297 ? -22.172 1.994 3.853 1.00 93.69 297 LEU A CA 1
ATOM 2203 C C . LEU A 1 297 ? -21.634 2.361 5.239 1.00 93.69 297 LEU A C 1
ATOM 2205 O O . LEU A 1 297 ? -22.392 2.346 6.209 1.00 93.69 297 LEU A O 1
ATOM 2209 N N . LEU A 1 298 ? -20.364 2.747 5.346 1.00 91.56 298 LEU A N 1
ATOM 2210 C CA . LEU A 1 298 ? -19.753 3.116 6.625 1.00 91.56 298 LEU A CA 1
ATOM 2211 C C . LEU A 1 298 ? -20.348 4.390 7.224 1.00 91.56 298 LEU A C 1
ATOM 2213 O O . LEU A 1 298 ? -20.517 4.453 8.444 1.00 91.56 298 LEU A O 1
ATOM 2217 N N . ALA A 1 299 ? -20.692 5.379 6.401 1.00 91.31 299 ALA A N 1
ATOM 2218 C CA . ALA A 1 299 ? -21.258 6.642 6.859 1.00 91.31 299 ALA A CA 1
ATOM 2219 C C . ALA A 1 299 ? -22.703 6.468 7.349 1.00 91.31 299 ALA A C 1
ATOM 2221 O O . ALA A 1 299 ? -23.013 6.800 8.496 1.00 91.31 299 ALA A O 1
ATOM 2222 N N . PHE A 1 300 ? -23.579 5.905 6.512 1.00 92.25 300 PHE A N 1
ATOM 2223 C CA . PHE A 1 300 ? -25.027 5.943 6.740 1.00 92.25 300 PHE A CA 1
ATOM 2224 C C . PHE A 1 300 ? -25.598 4.693 7.407 1.00 92.25 300 PHE A C 1
ATOM 2226 O O . PHE A 1 300 ? -26.717 4.736 7.917 1.00 92.25 300 PHE A O 1
ATOM 2233 N N . THR A 1 301 ? -24.858 3.583 7.439 1.00 91.06 301 THR A N 1
ATOM 2234 C CA . THR A 1 301 ? -25.357 2.337 8.031 1.00 91.06 301 THR A CA 1
ATOM 2235 C C . THR A 1 301 ? -24.678 2.022 9.365 1.00 91.06 301 THR A C 1
ATOM 2237 O O . THR A 1 301 ? -23.646 2.593 9.727 1.00 91.06 301 THR A O 1
ATOM 2240 N N . ARG A 1 302 ? -25.315 1.133 10.137 1.00 84.69 302 ARG A N 1
ATOM 2241 C CA . ARG A 1 302 ? -24.762 0.505 11.352 1.00 84.69 302 ARG A CA 1
ATOM 2242 C C . ARG A 1 302 ? -24.540 -0.997 11.153 1.00 84.69 302 ARG A C 1
ATOM 2244 O O . ARG A 1 302 ? -24.561 -1.760 12.113 1.00 84.69 302 ARG A O 1
ATOM 2251 N N . MET A 1 303 ? -24.412 -1.434 9.900 1.00 86.19 303 MET A N 1
ATOM 2252 C CA . MET A 1 303 ? -24.096 -2.829 9.604 1.00 86.19 303 MET A CA 1
ATOM 2253 C C . MET A 1 303 ? -22.691 -3.163 10.105 1.00 86.19 303 MET A C 1
ATOM 2255 O O . MET A 1 303 ? -21.866 -2.266 10.263 1.00 86.19 303 MET A O 1
ATOM 2259 N N . ALA A 1 304 ? -22.422 -4.448 10.353 1.00 89.06 304 ALA A N 1
ATOM 2260 C CA . ALA A 1 304 ? -21.107 -4.884 10.808 1.00 89.06 304 ALA A CA 1
ATOM 2261 C C . ALA A 1 304 ? -20.014 -4.353 9.855 1.00 89.06 304 ALA A C 1
ATOM 2263 O O . ALA A 1 304 ? -20.129 -4.570 8.644 1.00 89.06 304 ALA A O 1
ATOM 2264 N N . PRO A 1 305 ? -18.957 -3.694 10.371 1.00 90.69 305 PRO A N 1
ATOM 2265 C CA . PRO A 1 305 ? -17.959 -3.004 9.548 1.00 90.69 305 PRO A CA 1
ATOM 2266 C C . PRO A 1 305 ? -17.142 -3.966 8.674 1.00 90.69 305 PRO A C 1
ATOM 2268 O O . PRO A 1 305 ? -16.494 -3.545 7.726 1.00 90.69 305 PRO A O 1
ATOM 2271 N N . ILE A 1 306 ? -17.231 -5.270 8.939 1.00 91.81 306 ILE A N 1
ATOM 2272 C CA . ILE A 1 306 ? -16.601 -6.326 8.147 1.00 91.81 306 ILE A CA 1
ATOM 2273 C C . ILE A 1 306 ? -17.070 -6.278 6.686 1.00 91.81 306 ILE A C 1
ATOM 2275 O O . ILE A 1 306 ? -16.240 -6.351 5.793 1.00 91.81 306 ILE A O 1
ATOM 2279 N N . PHE A 1 307 ? -18.370 -6.112 6.414 1.00 92.56 307 PHE A N 1
ATOM 2280 C CA . PHE A 1 307 ? -18.882 -6.093 5.035 1.00 92.56 307 PHE A CA 1
ATOM 2281 C C . PHE A 1 307 ? -18.314 -4.945 4.184 1.00 92.56 307 PHE A C 1
ATOM 2283 O O . PHE A 1 307 ? -17.781 -5.228 3.111 1.00 92.56 307 PHE A O 1
ATOM 2290 N N . PRO A 1 308 ? -18.384 -3.670 4.618 1.00 92.88 308 PRO A N 1
ATOM 2291 C CA . PRO A 1 308 ? -17.767 -2.581 3.870 1.00 92.88 308 PRO A CA 1
ATOM 2292 C C . PRO A 1 308 ? -16.242 -2.714 3.783 1.00 92.88 308 PRO A C 1
ATOM 2294 O O . PRO A 1 308 ? -15.680 -2.332 2.765 1.00 92.88 308 PRO A O 1
ATOM 2297 N N . MET A 1 309 ? -15.573 -3.298 4.784 1.00 92.06 309 MET A N 1
ATOM 2298 C CA . MET A 1 309 ? -14.128 -3.538 4.703 1.00 92.06 309 MET A CA 1
ATOM 2299 C C . MET A 1 309 ? -13.744 -4.635 3.717 1.00 92.06 309 MET A C 1
ATOM 2301 O O . MET A 1 309 ? -12.763 -4.488 2.999 1.00 92.06 309 MET A O 1
ATOM 2305 N N . VAL A 1 310 ? -14.545 -5.693 3.609 1.00 93.31 310 VAL A N 1
ATOM 2306 C CA . VAL A 1 310 ? -14.366 -6.702 2.559 1.00 93.31 310 VAL A CA 1
ATOM 2307 C C . VAL A 1 310 ? -14.582 -6.096 1.173 1.00 93.31 310 VAL A C 1
ATOM 2309 O O . VAL A 1 310 ? -13.888 -6.466 0.240 1.00 93.31 310 VAL A O 1
ATOM 2312 N N . LEU A 1 311 ? -15.525 -5.161 1.034 1.00 92.12 311 LEU A N 1
ATOM 2313 C CA . LEU A 1 311 ? -15.774 -4.464 -0.231 1.00 92.12 311 LEU A CA 1
ATOM 2314 C C . LEU A 1 311 ? -14.668 -3.454 -0.588 1.00 92.12 311 LEU A C 1
ATOM 2316 O O . LEU A 1 311 ? -14.510 -3.112 -1.757 1.00 92.12 311 LEU A O 1
ATOM 2320 N N . LEU A 1 312 ? -13.951 -2.940 0.416 1.00 90.00 312 LEU A N 1
ATOM 2321 C CA . LEU A 1 312 ? -12.853 -1.990 0.237 1.00 90.00 312 LEU A CA 1
ATOM 2322 C C . LEU A 1 312 ? -11.568 -2.644 -0.286 1.00 90.00 312 LEU A C 1
ATOM 2324 O O . LEU A 1 312 ? -10.822 -1.975 -0.999 1.00 90.00 312 LEU A O 1
ATOM 2328 N N . GLY A 1 313 ? -11.291 -3.882 0.141 1.00 85.12 313 GLY A N 1
ATOM 2329 C CA . GLY A 1 313 ? -10.046 -4.616 -0.131 1.00 85.12 313 GLY A CA 1
ATOM 2330 C C . GLY A 1 313 ? -10.014 -5.343 -1.462 1.00 85.12 313 GLY A C 1
ATOM 2331 O O . GLY A 1 313 ? -8.881 -5.497 -1.976 1.00 85.12 313 GLY A O 1
#

Organism: NCBI:txid1555241

pLDDT: mean 70.0, std 23.02, range [22.98, 94.25]

Secondary structure (DSSP, 8-state):
-HHHHHHHHHHHHHHHHHHHHHHHHHHTTTT-HHHHHHHHHHHHHHHHHHHHHHHHHHHTS---HHHHHHTT---TTPPPPP------S-TTHHHHHHHTSSHHHHHHHHHHHHHHHHHHHHHHHHHTSHHHHHHTT-----HHHHHHHHHHHHHHHHHHTTS-S---------------------------------------GGGGGGS-HHHHHHHHHHHHHHHHHHHHHHHHHHHHHHHTSTT-HHHHHHHHHHHHHHHHHHHHHHHHHHHHH--HHHHHHHHHHHHHHHHHHHHH--S-THHHHHHH-

Sequence (313 aa):
MLFGRFLFGLGGETLEVAQSVVTTAWFGSLGGLGFALGCHLAAARIATGLNDNISPWVAAAPVDVETQRASGMSPPWAPPSPLATTRDSSGTVERLRVALGGVTAAAWVGFGVCVLSLGAAFWVVYLDRPASRLQAGIPLLDSDDRAHAHRCAEDEEASACHAGSDGEDADGCESRPLLPSSRASETMSEGTSASYDEPDETIHFGQLTSFPLTFWMLCAACIMLYGAAVPFFHICTDFFQEKYYPGDPQQAGFVMSIPDGISAFGSPLCGFFVDRVGRRGSLLITASLLIFITHGLLAFTRMAPIFPMVLLG